Protein AF-A0A0T1Q4A1-F1 (afdb_monomer_lite)

Radius of gyration: 16.58 Å; chains: 1; bounding box: 45×38×40 Å

Structure (mmCIF, N/CA/C/O backbone):
data_AF-A0A0T1Q4A1-F1
#
_entry.id   AF-A0A0T1Q4A1-F1
#
loop_
_atom_site.group_PDB
_atom_site.id
_atom_site.type_symbol
_atom_site.label_atom_id
_atom_site.label_alt_id
_atom_site.label_comp_id
_atom_site.label_asym_id
_atom_site.label_entity_id
_atom_site.label_seq_id
_atom_site.pdbx_PDB_ins_code
_atom_site.Cartn_x
_atom_site.Cartn_y
_atom_site.Cartn_z
_atom_site.occupancy
_atom_site.B_iso_or_equiv
_atom_site.auth_seq_id
_atom_site.auth_comp_id
_atom_site.auth_asym_id
_atom_site.auth_atom_id
_atom_site.pdbx_PDB_model_num
ATOM 1 N N . MET A 1 1 ? -2.906 15.377 -11.198 1.00 81.06 1 MET A N 1
ATOM 2 C CA . MET A 1 1 ? -3.300 13.953 -11.292 1.00 81.06 1 MET A CA 1
ATOM 3 C C . MET A 1 1 ? -4.795 13.877 -11.024 1.00 81.06 1 MET A C 1
ATOM 5 O O . MET A 1 1 ? -5.217 14.383 -9.994 1.00 81.06 1 MET A O 1
ATOM 9 N N . SER A 1 2 ? -5.597 13.373 -11.964 1.00 91.38 2 SER A N 1
ATOM 10 C CA . SER A 1 2 ? -7.063 13.307 -11.828 1.00 91.38 2 SER A CA 1
ATOM 11 C C . SER A 1 2 ? -7.518 11.910 -11.374 1.00 91.38 2 SER A C 1
ATOM 13 O O . SER A 1 2 ? -6.809 10.938 -11.652 1.00 91.38 2 SER A O 1
ATOM 15 N N . PRO A 1 3 ? -8.703 11.766 -10.747 1.00 94.50 3 PRO A N 1
ATOM 16 C CA . PRO A 1 3 ? -9.285 10.455 -10.441 1.00 94.50 3 PRO A CA 1
ATOM 17 C C . PRO A 1 3 ? -9.342 9.511 -11.650 1.00 94.50 3 PRO A C 1
ATOM 19 O O . PRO A 1 3 ? -8.960 8.352 -11.535 1.00 94.50 3 PRO A O 1
ATOM 22 N N . ALA A 1 4 ? -9.719 10.029 -12.825 1.00 95.56 4 ALA A N 1
ATOM 23 C CA . ALA A 1 4 ? -9.757 9.259 -14.067 1.00 95.56 4 ALA A CA 1
ATOM 24 C C . ALA A 1 4 ? -8.370 8.730 -14.473 1.00 95.56 4 ALA A C 1
ATOM 26 O O . ALA A 1 4 ? -8.239 7.552 -14.784 1.00 95.56 4 ALA A O 1
ATOM 27 N N . SER A 1 5 ? -7.319 9.559 -14.387 1.00 94.94 5 SER A N 1
ATOM 28 C CA . SER A 1 5 ? -5.954 9.107 -14.706 1.00 94.94 5 SER A CA 1
ATOM 29 C C . SER A 1 5 ? -5.435 8.036 -13.737 1.00 94.94 5 SER A C 1
ATOM 31 O O . SER A 1 5 ? -4.676 7.155 -14.133 1.00 94.94 5 SER A O 1
ATOM 33 N N . ILE A 1 6 ? -5.855 8.084 -12.466 1.00 96.25 6 ILE A N 1
ATOM 34 C CA . ILE A 1 6 ? -5.512 7.056 -11.472 1.00 96.25 6 ILE A CA 1
ATOM 35 C C . ILE A 1 6 ? -6.246 5.750 -11.796 1.00 96.25 6 ILE A C 1
ATOM 37 O O . ILE A 1 6 ? -5.631 4.688 -11.763 1.00 96.25 6 ILE A O 1
ATOM 41 N N . ALA A 1 7 ? -7.535 5.829 -12.138 1.00 97.94 7 ALA A N 1
ATOM 42 C CA . ALA A 1 7 ? -8.343 4.674 -12.522 1.00 97.94 7 ALA A CA 1
ATOM 43 C C . ALA A 1 7 ? -7.808 3.979 -13.782 1.00 97.94 7 ALA A C 1
ATOM 45 O O . ALA A 1 7 ? -7.688 2.758 -13.804 1.00 97.94 7 ALA A O 1
ATOM 46 N N . GLU A 1 8 ? -7.407 4.749 -14.795 1.00 98.19 8 GLU A N 1
ATOM 47 C CA . GLU A 1 8 ? -6.773 4.222 -16.005 1.00 98.19 8 GLU A CA 1
ATOM 48 C C . GLU A 1 8 ? -5.452 3.506 -15.685 1.00 98.19 8 GLU A C 1
ATOM 50 O O . GLU A 1 8 ? -5.245 2.361 -16.090 1.00 98.19 8 GLU A O 1
ATOM 55 N N . ALA A 1 9 ? -4.578 4.129 -14.887 1.00 97.94 9 ALA A N 1
ATOM 56 C CA . ALA A 1 9 ? -3.324 3.506 -14.472 1.00 97.94 9 ALA A CA 1
ATOM 57 C C . ALA A 1 9 ? -3.547 2.219 -13.654 1.00 97.94 9 ALA A C 1
ATOM 59 O O . ALA A 1 9 ? -2.788 1.261 -13.809 1.00 97.94 9 ALA A O 1
ATOM 60 N N . ALA A 1 10 ? -4.582 2.187 -12.807 1.00 98.44 10 ALA A N 1
ATOM 61 C CA . ALA A 1 10 ? -4.981 1.000 -12.057 1.00 98.44 10 ALA A CA 1
ATOM 62 C C . ALA A 1 10 ? -5.468 -0.118 -12.990 1.00 98.44 10 ALA A C 1
ATOM 64 O O . ALA A 1 10 ? -4.993 -1.246 -12.876 1.00 98.44 10 ALA A O 1
ATOM 65 N N . ALA A 1 11 ? -6.345 0.193 -13.948 1.00 98.69 11 ALA A N 1
ATOM 66 C CA . ALA A 1 11 ? -6.845 -0.771 -14.926 1.00 98.69 11 ALA A CA 1
ATOM 67 C C . ALA A 1 11 ? -5.717 -1.386 -15.758 1.00 98.69 11 ALA A C 1
ATOM 69 O O . ALA A 1 11 ? -5.661 -2.605 -15.914 1.00 98.69 11 ALA A O 1
ATOM 70 N N . LEU A 1 12 ? -4.769 -0.567 -16.223 1.00 98.62 12 LEU A N 1
ATOM 71 C CA . LEU A 1 12 ? -3.601 -1.046 -16.961 1.00 98.62 12 LEU A CA 1
ATOM 72 C C . LEU A 1 12 ? -2.694 -1.932 -16.093 1.00 98.62 12 LEU A C 1
ATOM 74 O O . LEU A 1 12 ? -2.211 -2.959 -16.565 1.00 98.62 12 LEU A O 1
ATOM 78 N N . ALA A 1 13 ? -2.476 -1.575 -14.822 1.00 98.62 13 ALA A N 1
ATOM 79 C CA . ALA A 1 13 ? -1.696 -2.400 -13.899 1.00 98.62 13 ALA A CA 1
ATOM 80 C C . ALA A 1 13 ? -2.374 -3.753 -13.616 1.00 98.62 13 ALA A C 1
ATOM 82 O O . ALA A 1 13 ? -1.701 -4.783 -13.579 1.00 98.62 13 ALA A O 1
ATOM 83 N N . VAL A 1 14 ? -3.702 -3.773 -13.464 1.00 98.69 14 VAL A N 1
ATOM 84 C CA . VAL A 1 14 ? -4.483 -5.006 -13.270 1.00 98.69 14 VAL A CA 1
ATOM 85 C C . VAL A 1 14 ? -4.472 -5.871 -14.526 1.00 98.69 14 VAL A C 1
ATOM 87 O O . VAL A 1 14 ? -4.225 -7.070 -14.428 1.00 98.69 14 VAL A O 1
ATOM 90 N N . ALA A 1 15 ? -4.642 -5.275 -15.709 1.00 98.56 15 ALA A N 1
ATOM 91 C CA . ALA A 1 15 ? -4.518 -5.980 -16.985 1.00 98.56 15 ALA A CA 1
ATOM 92 C C . ALA A 1 15 ? -3.116 -6.588 -17.181 1.00 98.56 15 ALA A C 1
ATOM 94 O O . ALA A 1 15 ? -2.985 -7.659 -17.767 1.00 98.56 15 ALA A O 1
ATOM 95 N N . ALA A 1 16 ? -2.077 -5.940 -16.644 1.00 98.56 16 ALA A N 1
ATOM 96 C CA . ALA A 1 16 ? -0.713 -6.463 -16.619 1.00 98.56 16 ALA A CA 1
ATOM 97 C C . ALA A 1 16 ? -0.486 -7.580 -15.580 1.00 98.56 16 ALA A C 1
ATOM 99 O O . ALA A 1 16 ? 0.555 -8.230 -15.622 1.00 98.56 16 ALA A O 1
ATOM 100 N N . GLY A 1 17 ? -1.431 -7.824 -14.665 1.00 98.31 17 GLY A N 1
ATOM 101 C CA . GLY A 1 17 ? -1.385 -8.920 -13.691 1.00 98.31 17 GLY A CA 1
ATOM 102 C C . GLY A 1 17 ? -1.360 -8.498 -12.219 1.00 98.31 17 GLY A C 1
ATOM 103 O O . GLY A 1 17 ? -1.227 -9.365 -11.350 1.00 98.31 17 GLY A O 1
ATOM 104 N N . ALA A 1 18 ? -1.496 -7.204 -11.902 1.00 98.38 18 ALA A N 1
ATOM 105 C CA . ALA A 1 18 ? -1.641 -6.758 -10.517 1.00 98.38 18 ALA A CA 1
ATOM 106 C C . ALA A 1 18 ? -2.948 -7.288 -9.901 1.00 98.38 18 ALA A C 1
ATOM 108 O O . ALA A 1 18 ? -4.007 -7.260 -10.526 1.00 98.38 18 ALA A O 1
ATOM 109 N N . ARG A 1 19 ? -2.874 -7.759 -8.651 1.00 98.06 19 ARG A N 1
ATOM 110 C CA . ARG A 1 19 ? -4.010 -8.357 -7.919 1.00 98.06 19 ARG A CA 1
ATOM 111 C C . ARG A 1 19 ? -4.514 -7.513 -6.749 1.00 98.06 19 ARG A C 1
ATOM 113 O O . ARG A 1 19 ? -5.417 -7.941 -6.046 1.00 98.06 19 ARG A O 1
ATOM 120 N N . ASP A 1 20 ? -3.904 -6.356 -6.528 1.00 98.38 20 ASP A N 1
ATOM 121 C CA . ASP A 1 20 ? -4.201 -5.383 -5.476 1.00 98.38 20 ASP A CA 1
ATOM 122 C C . ASP A 1 20 ? -3.647 -4.037 -5.963 1.00 98.38 20 ASP A C 1
ATOM 124 O O . ASP A 1 20 ? -2.564 -4.003 -6.559 1.00 98.38 20 ASP A O 1
ATOM 128 N N . VAL A 1 21 ? -4.383 -2.946 -5.762 1.00 98.00 21 VAL A N 1
ATOM 129 C CA . VAL A 1 21 ? -3.957 -1.602 -6.167 1.00 98.00 21 VAL A CA 1
ATOM 130 C C . VAL A 1 21 ? -3.926 -0.689 -4.952 1.00 98.00 21 VAL A C 1
ATOM 132 O O . VAL A 1 21 ? -4.945 -0.473 -4.303 1.00 98.00 21 VAL A O 1
ATOM 135 N N . ARG A 1 22 ? -2.776 -0.057 -4.698 1.00 96.56 22 ARG A N 1
ATOM 136 C CA . ARG A 1 22 ? -2.675 1.076 -3.771 1.00 96.56 22 ARG A CA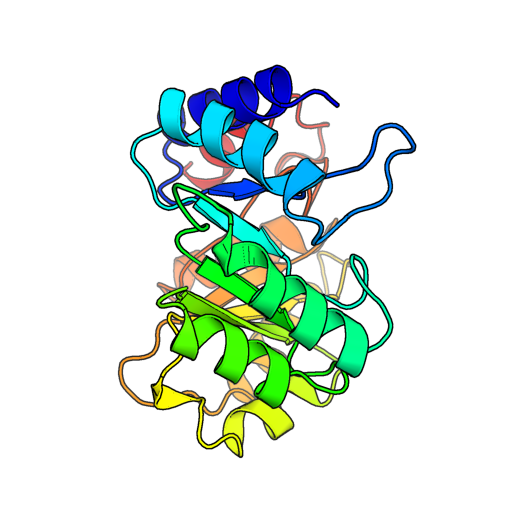 1
ATOM 137 C C . ARG A 1 22 ? -2.734 2.394 -4.520 1.00 96.56 22 ARG A C 1
ATOM 139 O O . ARG A 1 22 ? -1.960 2.620 -5.447 1.00 96.56 22 ARG A O 1
ATOM 146 N N . VAL A 1 23 ? -3.581 3.298 -4.046 1.00 95.50 23 VAL A N 1
ATOM 147 C CA . VAL A 1 23 ? -3.644 4.678 -4.528 1.00 95.50 23 VAL A CA 1
ATOM 148 C C . VAL A 1 23 ? -3.296 5.666 -3.420 1.00 95.50 23 VAL A C 1
ATOM 150 O O . VAL A 1 23 ? -3.482 5.403 -2.235 1.00 95.50 23 VAL A O 1
ATOM 153 N N . HIS A 1 24 ? -2.797 6.829 -3.830 1.00 93.69 24 HIS A N 1
ATOM 154 C CA . HIS A 1 24 ? -2.491 7.956 -2.953 1.00 93.69 24 HIS A CA 1
ATOM 155 C C . HIS A 1 24 ? -3.376 9.135 -3.374 1.00 93.69 24 HIS A C 1
ATOM 157 O O . HIS A 1 24 ? -2.996 9.885 -4.280 1.00 93.69 24 HIS A O 1
ATOM 163 N N . PRO A 1 25 ? -4.587 9.272 -2.801 1.00 93.06 25 PRO A N 1
ATOM 164 C CA . PRO A 1 25 ? -5.476 10.388 -3.095 1.00 93.06 25 PRO A CA 1
ATOM 165 C C . PRO A 1 25 ? -4.801 11.715 -2.748 1.00 93.06 25 PRO A C 1
ATOM 167 O O . PRO A 1 25 ? -4.269 11.886 -1.650 1.00 93.06 25 PRO A O 1
ATOM 170 N N . ARG A 1 26 ? -4.816 12.653 -3.698 1.00 93.38 26 ARG A N 1
ATOM 171 C CA . ARG A 1 26 ? -4.153 13.954 -3.575 1.00 93.38 26 ARG A CA 1
ATOM 172 C C . ARG A 1 26 ? -5.116 15.095 -3.848 1.00 93.38 26 ARG A C 1
ATOM 174 O O . ARG A 1 26 ? -6.001 14.993 -4.696 1.00 93.38 26 ARG A O 1
ATOM 181 N N . THR A 1 27 ? -4.921 16.194 -3.135 1.00 92.00 27 THR A N 1
ATOM 182 C CA . THR A 1 27 ? -5.594 17.467 -3.390 1.00 92.00 27 THR A CA 1
ATOM 183 C C . THR A 1 27 ? -5.130 18.066 -4.728 1.00 92.00 27 THR A C 1
ATOM 185 O O . THR A 1 27 ? -4.110 17.644 -5.283 1.00 92.00 27 THR A O 1
ATOM 188 N N . PRO A 1 28 ? -5.815 19.100 -5.254 1.00 88.38 28 PRO A N 1
ATOM 189 C CA . PRO A 1 28 ? -5.362 19.805 -6.455 1.00 88.38 28 PRO A CA 1
ATOM 190 C C . PRO A 1 28 ? -3.951 20.407 -6.346 1.00 88.38 28 PRO A C 1
ATOM 192 O O . PRO A 1 28 ? -3.271 20.521 -7.361 1.00 88.38 28 PRO A O 1
ATOM 195 N N . CYS A 1 29 ? -3.487 20.747 -5.136 1.00 88.56 29 CYS A N 1
ATOM 196 C CA . CYS A 1 29 ? -2.118 21.219 -4.900 1.00 88.56 29 CYS A CA 1
ATOM 197 C C . CYS A 1 29 ? -1.080 20.087 -4.772 1.00 88.56 29 CYS A C 1
ATOM 199 O O . CYS A 1 29 ? 0.099 20.364 -4.588 1.00 88.56 29 CYS A O 1
ATOM 201 N N . GLY A 1 30 ? -1.494 18.822 -4.896 1.00 88.88 30 GLY A N 1
ATOM 202 C CA . GLY A 1 30 ? -0.604 17.660 -4.917 1.00 88.88 30 GLY A CA 1
ATOM 203 C C . GLY A 1 30 ? -0.313 17.039 -3.550 1.00 88.88 30 GLY A C 1
ATOM 204 O O . GLY A 1 30 ? 0.347 16.004 -3.502 1.00 88.88 30 GLY A O 1
ATOM 205 N N . ALA A 1 31 ? -0.828 17.608 -2.459 1.00 90.81 31 ALA A N 1
ATOM 206 C CA . ALA A 1 31 ? -0.682 17.033 -1.125 1.00 90.81 31 ALA A CA 1
ATOM 207 C C . ALA A 1 31 ? -1.569 15.792 -0.962 1.00 90.81 31 ALA A C 1
ATOM 209 O O . ALA A 1 31 ? -2.721 15.789 -1.402 1.00 90.81 31 ALA A O 1
ATOM 210 N N . GLU A 1 32 ? -1.051 14.746 -0.321 1.00 93.62 32 GLU A N 1
ATOM 211 C CA . GLU A 1 32 ? -1.866 13.590 0.063 1.00 93.62 32 GLU A CA 1
ATOM 212 C C . GLU A 1 32 ? -2.931 14.004 1.080 1.00 93.62 32 GLU A C 1
ATOM 214 O O . GLU A 1 32 ? -2.747 14.953 1.840 1.00 93.62 32 GLU A O 1
ATOM 219 N N . SER A 1 33 ? -4.082 13.334 1.065 1.00 94.31 33 SER A N 1
ATOM 220 C CA . SER A 1 33 ? -5.169 13.675 1.979 1.00 94.31 33 SER A CA 1
ATOM 221 C C . SER A 1 33 ? -5.994 12.464 2.368 1.00 94.31 33 SER A C 1
ATOM 223 O O . SER A 1 33 ? -6.345 11.646 1.522 1.00 94.31 33 SER A O 1
ATOM 225 N N . LEU A 1 34 ? -6.385 12.430 3.642 1.00 96.12 34 LEU A N 1
ATOM 226 C CA . LEU A 1 34 ? -7.358 11.488 4.198 1.00 96.12 34 LEU A CA 1
ATOM 227 C C . LEU A 1 34 ? -8.791 12.043 4.198 1.00 96.12 34 LEU A C 1
ATOM 229 O O . LEU A 1 34 ? -9.687 11.454 4.796 1.00 96.12 34 LEU A O 1
ATOM 233 N N . SER A 1 35 ? -9.040 13.192 3.565 1.00 95.75 35 SER A N 1
ATOM 234 C CA . SER A 1 35 ? -10.379 13.784 3.505 1.00 95.75 35 SER A CA 1
ATOM 235 C C . SER A 1 35 ? -11.328 12.935 2.647 1.00 95.75 35 SER A C 1
ATOM 237 O O . SER A 1 35 ? -11.002 12.676 1.484 1.00 95.75 35 SER A O 1
ATOM 239 N N . PRO A 1 36 ? -12.545 12.598 3.124 1.00 96.12 36 PRO A N 1
ATOM 240 C CA . PRO A 1 36 ? -13.551 11.908 2.314 1.00 96.12 36 PRO A CA 1
ATOM 241 C C . PRO A 1 36 ? -13.823 12.587 0.967 1.00 96.12 36 PRO A C 1
ATOM 243 O O . PRO A 1 36 ? -14.068 11.913 -0.026 1.00 96.12 36 PRO A O 1
ATOM 246 N N . ARG A 1 37 ? -13.719 13.924 0.906 1.00 95.88 37 ARG A N 1
ATOM 247 C CA . ARG A 1 37 ? -13.917 14.703 -0.330 1.00 95.88 37 ARG A CA 1
ATOM 248 C C . ARG A 1 37 ? -12.844 14.438 -1.389 1.00 95.88 37 ARG A C 1
ATOM 250 O O . ARG A 1 37 ? -13.105 14.629 -2.570 1.00 95.88 37 ARG A O 1
ATOM 257 N N . VAL A 1 38 ? -11.648 14.031 -0.967 1.00 95.94 38 VAL A N 1
ATOM 258 C CA . VAL A 1 38 ? -10.529 13.683 -1.853 1.00 95.94 38 VAL A CA 1
ATOM 259 C C . VAL A 1 38 ? -10.542 12.185 -2.159 1.00 95.94 38 VAL A C 1
ATOM 261 O O . VAL A 1 38 ? -10.317 11.794 -3.302 1.00 95.94 38 VAL A O 1
ATOM 264 N N . LEU A 1 39 ? -10.862 11.348 -1.166 1.00 96.56 39 LEU A N 1
ATOM 265 C CA . LEU A 1 39 ? -10.939 9.896 -1.328 1.00 96.56 39 LEU A CA 1
ATOM 266 C C . LEU A 1 39 ? -12.093 9.472 -2.239 1.00 96.56 39 LEU A C 1
ATOM 268 O O . LEU A 1 39 ? -11.868 8.690 -3.159 1.00 96.56 39 LEU A O 1
ATOM 272 N N . ALA A 1 40 ? -13.310 9.972 -2.003 1.00 96.81 40 ALA A N 1
ATOM 273 C CA . ALA A 1 40 ? -14.515 9.452 -2.651 1.00 96.81 40 ALA A CA 1
ATOM 274 C C . ALA A 1 40 ? -14.447 9.488 -4.189 1.00 96.81 40 ALA A C 1
ATOM 276 O O . ALA A 1 40 ? -14.720 8.451 -4.800 1.00 96.81 40 ALA A O 1
ATOM 277 N N . PRO A 1 41 ? -14.028 10.592 -4.847 1.00 96.56 41 PRO A N 1
ATOM 278 C CA . PRO A 1 41 ? -13.924 10.613 -6.305 1.00 96.56 41 PRO A CA 1
ATOM 279 C C . PRO A 1 41 ? -12.878 9.631 -6.843 1.00 96.56 41 PRO A C 1
ATOM 281 O O . PRO A 1 41 ? -13.095 9.020 -7.887 1.00 96.56 41 PRO A O 1
ATOM 284 N N . VAL A 1 42 ? -11.753 9.460 -6.136 1.00 97.06 42 VAL A N 1
ATOM 285 C CA . VAL A 1 42 ? -10.683 8.527 -6.528 1.00 97.06 42 VAL A CA 1
ATOM 286 C C . VAL A 1 42 ? -11.148 7.082 -6.379 1.00 97.06 42 VAL A C 1
ATOM 288 O O . VAL A 1 42 ? -11.033 6.316 -7.329 1.00 97.06 42 VAL A O 1
ATOM 291 N N . LEU A 1 43 ? -11.716 6.720 -5.225 1.00 97.75 43 LEU A N 1
ATOM 292 C CA . LEU A 1 43 ? -12.223 5.370 -4.973 1.00 97.75 43 LEU A CA 1
ATOM 293 C C . LEU A 1 43 ? -13.341 5.002 -5.952 1.00 97.75 43 LEU A C 1
ATOM 295 O O . LEU A 1 43 ? -13.286 3.931 -6.544 1.00 97.75 43 LEU A O 1
ATOM 299 N N . THR A 1 44 ? -14.288 5.914 -6.197 1.00 97.62 44 THR A N 1
ATOM 300 C CA . THR A 1 44 ? -15.378 5.701 -7.166 1.00 97.62 44 THR A CA 1
ATOM 301 C C . THR A 1 44 ? -14.828 5.425 -8.565 1.00 97.62 44 THR A C 1
ATOM 303 O O . THR A 1 44 ? -15.220 4.452 -9.205 1.00 97.62 44 THR A O 1
ATOM 306 N N . ALA A 1 45 ? -13.889 6.251 -9.039 1.00 97.88 45 ALA A N 1
ATOM 307 C CA . ALA A 1 45 ? -13.309 6.084 -10.369 1.00 97.88 45 ALA A CA 1
ATOM 308 C C . ALA A 1 45 ? -12.515 4.774 -10.496 1.00 97.88 45 ALA A C 1
ATOM 310 O O . ALA A 1 45 ? -12.647 4.073 -11.495 1.00 97.88 45 ALA A O 1
ATOM 311 N N . VAL A 1 46 ? -11.707 4.427 -9.489 1.00 98.12 46 VAL A N 1
ATOM 312 C CA . VAL A 1 46 ? -10.884 3.209 -9.510 1.00 98.12 46 VAL A CA 1
ATOM 313 C C . VAL A 1 46 ? -11.757 1.958 -9.43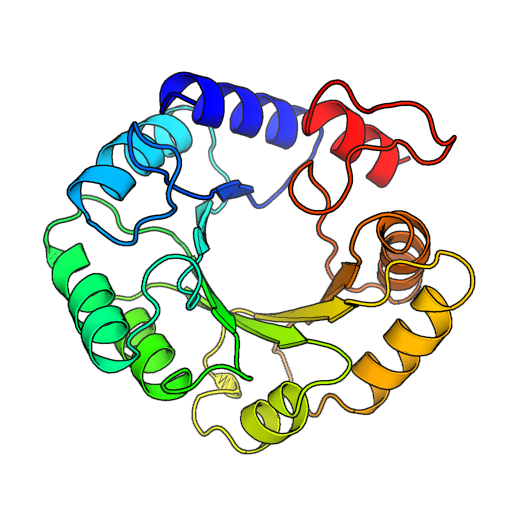5 1.00 98.12 46 VAL A C 1
ATOM 315 O O . VAL A 1 46 ? -11.567 1.055 -10.243 1.00 98.12 46 VAL A O 1
ATOM 318 N N . ARG A 1 47 ? -12.752 1.913 -8.540 1.00 97.25 47 ARG A N 1
ATOM 319 C CA . ARG A 1 47 ? -13.671 0.766 -8.420 1.00 97.25 47 ARG A CA 1
ATOM 320 C C . ARG A 1 47 ? -14.513 0.545 -9.676 1.00 97.25 47 ARG A C 1
ATOM 322 O O . ARG A 1 47 ? -14.821 -0.593 -10.004 1.00 97.25 47 ARG A O 1
ATOM 329 N N . ALA A 1 48 ? -14.831 1.604 -10.420 1.00 97.69 48 ALA A N 1
ATOM 330 C CA . ALA A 1 48 ? -15.486 1.466 -11.720 1.00 97.69 48 ALA A CA 1
ATOM 331 C C . ALA A 1 48 ? -14.576 0.831 -12.793 1.00 97.69 48 ALA A C 1
ATOM 333 O O . ALA A 1 48 ? -15.077 0.318 -13.790 1.00 97.69 48 ALA A O 1
ATOM 334 N N . ALA A 1 49 ? -13.253 0.875 -12.608 1.00 98.06 49 ALA A N 1
ATOM 335 C CA . ALA A 1 49 ? -12.271 0.424 -13.589 1.00 98.06 49 ALA A CA 1
ATOM 336 C C . ALA A 1 49 ? -11.648 -0.947 -13.267 1.00 98.06 49 ALA A C 1
ATOM 338 O O . ALA A 1 49 ? -11.141 -1.604 -14.177 1.00 98.06 49 ALA A O 1
ATOM 339 N N . VAL A 1 50 ? -11.654 -1.386 -12.001 1.00 98.06 50 VAL A N 1
ATOM 340 C CA . VAL A 1 50 ? -11.016 -2.643 -11.570 1.00 98.06 50 VAL A CA 1
ATOM 341 C C . VAL A 1 50 ? -11.858 -3.429 -10.566 1.00 98.06 50 VAL A C 1
ATOM 343 O O . VAL A 1 50 ? -12.563 -2.853 -9.747 1.00 98.06 50 VAL A O 1
ATOM 346 N N . ALA A 1 51 ? -11.715 -4.758 -10.586 1.00 96.88 51 ALA A N 1
ATOM 347 C CA . ALA A 1 51 ? -12.386 -5.690 -9.669 1.00 96.88 51 ALA A CA 1
ATOM 348 C C . ALA A 1 51 ? -11.438 -6.316 -8.620 1.00 96.88 51 ALA A C 1
ATOM 350 O O . ALA A 1 51 ? -11.724 -7.377 -8.069 1.00 96.88 51 ALA A O 1
ATOM 351 N N . VAL A 1 52 ? -10.279 -5.695 -8.378 1.00 98.50 52 VAL A N 1
ATOM 352 C CA . VAL A 1 52 ? -9.299 -6.125 -7.362 1.00 98.50 52 VAL A CA 1
ATOM 353 C C . VAL A 1 52 ? -9.396 -5.241 -6.112 1.00 98.50 52 VAL A C 1
ATOM 355 O O . VAL A 1 52 ? -9.908 -4.125 -6.222 1.00 98.50 52 VAL A O 1
ATOM 358 N N . PRO A 1 53 ? -8.876 -5.678 -4.947 1.00 98.44 53 PRO A N 1
ATOM 359 C CA . PRO A 1 53 ? -8.824 -4.841 -3.753 1.00 98.44 53 PRO A CA 1
ATOM 360 C C . PRO A 1 53 ? -8.118 -3.501 -3.993 1.00 98.44 53 PRO A C 1
ATOM 362 O O . PRO A 1 53 ? -7.055 -3.447 -4.621 1.00 98.44 53 PRO A O 1
ATOM 365 N N . VAL A 1 54 ? -8.700 -2.432 -3.451 1.00 98.44 54 VAL A N 1
ATOM 366 C CA . VAL A 1 54 ? -8.208 -1.056 -3.530 1.00 98.44 54 VAL A CA 1
ATOM 367 C C . VAL A 1 54 ? -7.800 -0.571 -2.144 1.00 98.44 54 VAL A C 1
ATOM 369 O O . VAL A 1 54 ? -8.628 -0.397 -1.247 1.00 98.44 54 VAL A O 1
ATOM 372 N N . GLY A 1 55 ? -6.505 -0.318 -1.993 1.00 97.94 55 GLY A N 1
ATOM 373 C CA . GLY A 1 55 ? -5.897 0.219 -0.788 1.00 97.94 55 GLY A CA 1
ATOM 374 C C . GLY A 1 55 ? -5.589 1.709 -0.864 1.00 97.94 55 GLY A C 1
ATOM 375 O O . GLY A 1 55 ? -5.259 2.239 -1.927 1.00 97.94 55 GLY A O 1
ATOM 376 N N . VAL A 1 56 ? -5.590 2.374 0.288 1.00 97.50 56 VAL A N 1
ATOM 377 C CA . VAL A 1 56 ? -5.078 3.748 0.448 1.00 97.50 56 VAL A CA 1
ATOM 378 C C . VAL A 1 56 ? -3.975 3.808 1.503 1.00 97.50 56 VAL A C 1
ATOM 380 O O . VAL A 1 56 ? -3.716 2.829 2.201 1.00 97.50 56 VAL A O 1
ATOM 383 N N . THR A 1 57 ? -3.307 4.954 1.633 1.00 93.44 57 THR A N 1
ATOM 384 C CA . THR A 1 57 ? -2.437 5.212 2.787 1.00 93.44 57 THR A CA 1
ATOM 385 C C . THR A 1 57 ? -3.207 5.891 3.920 1.00 93.44 57 THR A C 1
ATOM 387 O O . THR A 1 57 ? -4.088 6.709 3.660 1.00 93.44 57 THR A O 1
ATOM 390 N N . ALA A 1 58 ? -2.863 5.564 5.164 1.00 94.12 58 ALA A N 1
ATOM 391 C CA . ALA A 1 58 ? -3.249 6.268 6.384 1.00 94.12 58 ALA A CA 1
ATOM 392 C C . ALA A 1 58 ? -1.985 6.625 7.196 1.00 94.12 58 ALA A C 1
ATOM 394 O O . ALA A 1 58 ? -1.923 6.400 8.402 1.00 94.12 58 ALA A O 1
ATOM 395 N N . SER A 1 59 ? -0.965 7.141 6.503 1.00 90.06 59 SER A N 1
ATOM 396 C CA . SER A 1 59 ? 0.332 7.565 7.051 1.00 90.06 59 SER A CA 1
ATOM 397 C C . SER A 1 59 ? 0.360 9.046 7.443 1.00 90.06 59 SER A C 1
ATOM 399 O O . SER A 1 59 ? -0.488 9.847 7.028 1.00 90.06 59 SER A O 1
ATOM 401 N N . ALA A 1 60 ? 1.398 9.440 8.180 1.00 91.06 60 ALA A N 1
ATOM 402 C CA . ALA A 1 60 ? 1.653 10.816 8.594 1.00 91.06 60 ALA A CA 1
ATOM 403 C C . ALA A 1 60 ? 1.876 11.785 7.423 1.00 91.06 60 ALA A C 1
ATOM 405 O O . ALA A 1 60 ? 1.644 12.981 7.572 1.00 91.06 60 ALA A O 1
ATOM 406 N N . SER A 1 61 ? 2.264 11.289 6.243 1.00 89.00 61 SER A N 1
ATOM 407 C CA . SER A 1 61 ? 2.365 12.111 5.026 1.00 89.00 61 SER A CA 1
ATOM 408 C C . SER A 1 61 ? 1.030 12.738 4.608 1.00 89.00 61 SER A C 1
ATOM 410 O O . SER A 1 61 ? 1.028 13.813 4.010 1.00 89.00 61 SER A O 1
ATOM 412 N N . ALA A 1 62 ? -0.093 12.079 4.907 1.00 91.81 62 ALA A N 1
ATOM 413 C CA . ALA A 1 62 ? -1.432 12.539 4.544 1.00 91.81 62 ALA A CA 1
ATOM 414 C C . ALA A 1 62 ? -2.133 13.319 5.673 1.00 91.81 62 ALA A C 1
ATOM 416 O O . ALA A 1 62 ? -3.011 14.135 5.395 1.00 91.81 62 ALA A O 1
ATOM 417 N N . GLU A 1 63 ? -1.770 13.056 6.932 1.00 95.50 63 GLU A N 1
ATOM 418 C CA . GLU A 1 63 ? -2.205 13.798 8.125 1.00 95.50 63 GLU A CA 1
ATOM 419 C C . GLU A 1 63 ? -1.159 13.602 9.245 1.00 95.50 63 GLU A C 1
ATOM 421 O O . GLU A 1 63 ? -1.121 12.525 9.854 1.00 95.50 63 GLU A O 1
ATOM 426 N N . PRO A 1 64 ? -0.268 14.580 9.501 1.00 94.38 64 PRO A N 1
ATOM 427 C CA . PRO A 1 64 ? 0.855 14.408 10.427 1.00 94.38 64 PRO A CA 1
ATOM 428 C C . PRO A 1 64 ? 0.440 14.222 11.886 1.00 94.38 64 PRO A C 1
ATOM 430 O O . PRO A 1 64 ? 1.101 13.483 12.616 1.00 94.38 64 PRO A O 1
ATOM 433 N N . ASP A 1 65 ? -0.653 14.861 12.305 1.00 96.94 65 ASP A N 1
ATOM 434 C CA . ASP A 1 65 ? -1.140 14.762 13.678 1.00 96.94 65 ASP A CA 1
ATOM 435 C C . ASP A 1 65 ? -1.860 13.416 13.902 1.00 96.94 65 ASP A C 1
ATOM 437 O O . ASP A 1 65 ? -2.791 13.086 13.161 1.00 96.94 65 ASP A O 1
ATOM 441 N N . PRO A 1 66 ? -1.455 12.612 14.902 1.00 94.94 66 PRO A N 1
ATOM 442 C CA . PRO A 1 66 ? -2.031 11.287 15.124 1.00 94.94 66 PRO A CA 1
ATOM 443 C C . PRO A 1 66 ? -3.506 11.336 15.545 1.00 94.94 66 PRO A C 1
ATOM 445 O O . PRO A 1 66 ? -4.288 10.483 15.123 1.00 94.94 66 PRO A O 1
ATOM 448 N N . GLY A 1 67 ? -3.908 12.337 16.334 1.00 96.69 67 GLY A N 1
ATOM 449 C CA . GLY A 1 67 ? -5.296 12.514 16.758 1.00 96.69 67 GLY A CA 1
ATOM 450 C C . GLY A 1 67 ? -6.186 12.889 15.577 1.00 96.69 67 GLY A C 1
ATOM 451 O O . GLY A 1 67 ? -7.197 12.229 15.323 1.00 96.69 67 GLY A O 1
ATOM 452 N N . LEU A 1 68 ? -5.756 13.871 14.779 1.00 97.25 68 LEU A N 1
ATOM 453 C CA . LEU A 1 68 ? -6.456 14.247 13.552 1.00 97.25 68 LEU A CA 1
ATOM 454 C C . LEU A 1 68 ? -6.502 13.084 12.560 1.00 97.25 68 LEU A C 1
ATOM 456 O O . LEU A 1 68 ? -7.517 12.905 11.893 1.00 97.25 68 LEU A O 1
ATOM 460 N N . ARG A 1 69 ? -5.467 12.238 12.478 1.00 97.19 69 ARG A N 1
ATOM 461 C CA . ARG A 1 69 ? -5.476 11.059 11.597 1.00 97.19 69 ARG A CA 1
ATOM 462 C C . ARG A 1 69 ? -6.614 10.100 11.941 1.00 97.19 69 ARG A C 1
ATOM 464 O O . ARG A 1 69 ? -7.332 9.657 11.042 1.00 97.19 69 ARG A O 1
ATOM 471 N N . VAL A 1 70 ? -6.833 9.839 13.230 1.00 98.06 70 VAL A N 1
ATOM 472 C CA . VAL A 1 70 ? -7.974 9.046 13.713 1.00 98.06 70 VAL A CA 1
ATOM 473 C C . VAL A 1 70 ? -9.300 9.723 13.362 1.00 98.06 70 VAL A C 1
ATOM 475 O O . VAL A 1 70 ? -10.209 9.066 12.850 1.00 98.06 70 VAL A O 1
ATOM 478 N N . GLU A 1 71 ? -9.423 11.035 13.573 1.00 97.88 71 GLU A N 1
ATOM 479 C CA . GLU A 1 71 ? -10.628 11.792 13.206 1.00 97.88 71 GLU A CA 1
ATOM 480 C C . GLU A 1 71 ? -10.915 11.734 11.700 1.00 97.88 71 GLU A C 1
ATOM 482 O O . GLU A 1 71 ? -12.063 11.536 11.289 1.00 97.88 71 GLU A O 1
ATOM 487 N N . ARG A 1 72 ? -9.879 11.834 10.856 1.00 97.12 72 ARG A N 1
ATOM 488 C CA . ARG A 1 72 ? -9.998 11.689 9.401 1.00 97.12 72 ARG A CA 1
ATOM 489 C C . ARG A 1 72 ? -10.515 10.310 9.029 1.00 97.12 72 ARG A C 1
ATOM 491 O O . ARG A 1 72 ? -11.489 10.237 8.282 1.00 97.12 72 ARG A O 1
ATOM 498 N N . VAL A 1 73 ? -9.940 9.245 9.583 1.00 97.75 73 VAL A N 1
ATOM 499 C CA . VAL A 1 73 ? -10.417 7.874 9.350 1.00 97.75 73 VAL A CA 1
ATOM 500 C C . VAL A 1 73 ? -11.868 7.714 9.807 1.00 97.75 73 VAL A C 1
ATOM 502 O O . VAL A 1 73 ? -12.698 7.209 9.055 1.00 97.75 73 VAL A O 1
ATOM 505 N N . ARG A 1 74 ? -12.231 8.206 10.997 1.00 97.38 74 ARG A N 1
ATOM 506 C CA . ARG A 1 74 ? -13.621 8.166 11.486 1.00 97.38 74 ARG A CA 1
ATOM 507 C C . ARG A 1 74 ? -14.581 8.904 10.554 1.00 97.38 74 ARG A C 1
ATOM 509 O O . ARG A 1 74 ? -15.674 8.403 10.282 1.00 97.38 74 ARG A O 1
ATOM 516 N N . SER A 1 75 ? -14.154 10.034 9.988 1.00 97.12 75 SER A N 1
ATOM 517 C CA . SER A 1 75 ? -14.955 10.824 9.045 1.00 97.12 75 SER A CA 1
ATOM 518 C C . SER A 1 75 ? -15.289 10.090 7.745 1.00 97.12 75 SER A C 1
ATOM 520 O O . SER A 1 75 ? -16.226 10.481 7.053 1.00 97.12 75 SER A O 1
ATOM 522 N N . TRP A 1 76 ? -14.604 8.989 7.418 1.00 97.62 76 TRP A N 1
ATOM 523 C CA . TRP A 1 76 ? -14.925 8.168 6.249 1.00 97.62 76 TRP A CA 1
ATOM 524 C C . TRP A 1 76 ? -16.301 7.483 6.360 1.00 97.62 76 TRP A C 1
ATOM 526 O O . TRP A 1 76 ? -16.699 6.768 5.448 1.00 97.62 76 TRP A O 1
ATOM 536 N N . ALA A 1 77 ? -17.050 7.649 7.459 1.00 94.69 77 ALA A N 1
ATOM 537 C CA . ALA A 1 77 ? -18.395 7.080 7.629 1.00 94.69 77 ALA A CA 1
ATOM 538 C C . ALA A 1 77 ? -19.386 7.606 6.581 1.00 94.69 77 ALA A C 1
ATOM 540 O O . ALA A 1 77 ? -20.412 6.988 6.335 1.00 94.69 77 ALA A O 1
ATOM 541 N N . VAL A 1 78 ? -19.047 8.729 5.945 1.00 95.62 78 VAL A N 1
ATOM 542 C CA . VAL A 1 78 ? -19.807 9.327 4.844 1.00 95.62 78 VAL A CA 1
ATOM 543 C C . VAL A 1 78 ? -19.459 8.743 3.470 1.00 95.62 78 VAL A C 1
ATOM 545 O O . VAL A 1 78 ? -20.086 9.119 2.483 1.00 95.62 78 VAL A O 1
ATOM 548 N N . LEU A 1 79 ? -18.434 7.886 3.365 1.00 95.56 79 LEU A N 1
ATOM 549 C CA . LEU A 1 79 ? -18.108 7.214 2.108 1.00 95.56 79 LEU A CA 1
ATOM 550 C C . LEU A 1 79 ? -19.171 6.154 1.823 1.00 95.56 79 LEU A C 1
ATOM 552 O O . LEU A 1 79 ? -19.429 5.309 2.675 1.00 95.56 79 LEU A O 1
ATOM 556 N N . ALA A 1 80 ? -19.738 6.181 0.615 1.00 92.56 80 ALA A N 1
ATOM 557 C CA . ALA A 1 80 ? -20.652 5.135 0.159 1.00 92.56 80 ALA A CA 1
ATOM 558 C C . ALA A 1 80 ? -19.962 3.762 0.162 1.00 92.56 80 ALA A C 1
ATOM 560 O O . ALA A 1 80 ? -20.525 2.785 0.644 1.00 92.56 80 ALA A O 1
ATOM 561 N N . GLU A 1 81 ? -18.713 3.723 -0.309 1.00 92.69 81 GLU A N 1
ATOM 562 C CA . GLU A 1 81 ? -17.850 2.547 -0.265 1.00 92.69 81 GLU A CA 1
ATOM 563 C C . GLU A 1 81 ? -16.469 2.947 0.284 1.00 92.69 81 GLU A C 1
ATOM 565 O O . GLU A 1 81 ? -15.768 3.752 -0.345 1.00 92.69 81 GLU A O 1
ATOM 570 N N . PRO A 1 82 ? -16.059 2.443 1.463 1.00 95.12 82 PRO A N 1
ATOM 571 C CA . PRO A 1 82 ? -14.715 2.675 1.988 1.00 95.12 82 PRO A CA 1
ATOM 572 C C . PRO A 1 82 ? -13.659 1.918 1.158 1.00 95.12 82 PRO A C 1
ATOM 574 O O . PRO A 1 82 ? -14.018 1.042 0.370 1.00 95.12 82 PRO A O 1
ATOM 577 N N . PRO A 1 83 ? -12.355 2.230 1.293 1.00 97.69 83 PRO A N 1
ATOM 578 C CA . PRO A 1 83 ? -11.301 1.398 0.707 1.00 97.69 83 PRO A CA 1
ATOM 579 C C . PRO A 1 83 ? -11.304 -0.007 1.331 1.00 97.69 83 PRO A C 1
ATOM 581 O O . PRO A 1 83 ? -11.707 -0.171 2.481 1.00 97.69 83 PRO A O 1
ATOM 584 N N . ASP A 1 84 ? -10.820 -1.007 0.594 1.00 98.50 84 ASP A N 1
ATOM 585 C CA . ASP A 1 84 ? -10.768 -2.395 1.080 1.00 98.50 84 ASP A CA 1
ATOM 586 C C . ASP A 1 84 ? -9.707 -2.557 2.177 1.00 98.50 84 ASP A C 1
ATOM 588 O O . ASP A 1 84 ? -9.877 -3.315 3.134 1.00 98.50 84 ASP A O 1
ATOM 592 N N . HIS A 1 85 ? -8.612 -1.803 2.061 1.00 98.62 85 HIS A N 1
ATOM 593 C CA . HIS A 1 85 ? -7.589 -1.707 3.095 1.00 98.62 85 HIS A CA 1
ATOM 594 C C . HIS A 1 85 ? -6.936 -0.326 3.158 1.00 98.62 85 HIS A C 1
ATOM 596 O O . HIS A 1 85 ? -7.022 0.481 2.230 1.00 98.62 85 HIS A O 1
ATOM 602 N N . ALA A 1 86 ? -6.259 -0.044 4.267 1.00 98.38 86 ALA A N 1
ATOM 603 C CA . ALA A 1 86 ? -5.378 1.106 4.390 1.00 98.38 86 ALA A CA 1
ATOM 604 C C . ALA A 1 86 ? -4.057 0.712 5.056 1.00 98.38 86 ALA A C 1
ATOM 606 O O . ALA A 1 86 ? -4.037 -0.094 5.990 1.00 98.38 86 ALA A O 1
ATOM 607 N N . SER A 1 87 ? -2.948 1.283 4.578 1.00 97.62 87 SER A N 1
ATOM 608 C CA . SER A 1 87 ? -1.643 1.074 5.203 1.00 97.62 87 SER A CA 1
ATOM 609 C C . SER A 1 87 ? -1.419 2.019 6.376 1.00 97.62 87 SER A C 1
ATOM 611 O O . SER A 1 87 ? -1.578 3.230 6.218 1.00 97.62 87 SER A O 1
ATOM 613 N N . VAL A 1 88 ? -0.996 1.466 7.512 1.00 98.19 88 VAL A N 1
ATOM 614 C CA . VAL A 1 88 ? -0.626 2.207 8.726 1.00 98.19 88 VAL A CA 1
ATOM 615 C C . VAL A 1 88 ? 0.818 1.883 9.067 1.00 98.19 88 VAL A C 1
ATOM 617 O O . VAL A 1 88 ? 1.162 0.714 9.231 1.00 98.19 88 VAL A O 1
ATOM 620 N N . ASP A 1 89 ? 1.666 2.897 9.177 1.00 97.88 89 ASP A N 1
ATOM 621 C CA . ASP A 1 89 ? 3.079 2.704 9.476 1.00 97.88 89 ASP A CA 1
ATOM 622 C C . ASP A 1 89 ? 3.308 2.607 10.989 1.00 97.88 89 ASP A C 1
ATOM 624 O O . ASP A 1 89 ? 3.143 3.569 11.730 1.00 97.88 89 ASP A O 1
ATOM 628 N N . TRP A 1 90 ? 3.726 1.434 11.467 1.00 97.88 90 TRP A N 1
ATOM 629 C CA . TRP A 1 90 ? 3.781 1.110 12.899 1.00 97.88 90 TRP A CA 1
ATOM 630 C C . TRP A 1 90 ? 4.855 1.866 13.690 1.00 97.88 90 TRP A C 1
ATOM 632 O O . TRP A 1 90 ? 4.834 1.890 14.920 1.00 97.88 90 TRP A O 1
ATOM 642 N N . HIS A 1 91 ? 5.813 2.474 12.989 1.00 97.19 91 HIS A N 1
ATOM 643 C CA . HIS A 1 91 ? 6.811 3.358 13.590 1.00 97.19 91 HIS A CA 1
ATOM 644 C C . HIS A 1 91 ? 6.256 4.768 13.859 1.00 97.19 91 HIS A C 1
ATOM 646 O O . HIS A 1 91 ? 6.840 5.523 14.641 1.00 97.19 91 HIS A O 1
ATOM 652 N N . GLU A 1 92 ? 5.125 5.135 13.251 1.00 97.31 92 GLU A N 1
ATOM 653 C CA . GLU A 1 92 ? 4.498 6.435 13.459 1.00 97.31 92 GLU A CA 1
ATOM 654 C C . GLU A 1 92 ? 3.758 6.490 14.809 1.00 97.31 92 GLU A C 1
ATOM 656 O O . GLU A 1 92 ? 3.202 5.486 15.267 1.00 97.31 92 GLU A O 1
ATOM 661 N N . PRO A 1 93 ? 3.720 7.659 15.472 1.00 96.81 93 PRO A N 1
ATOM 662 C CA . PRO A 1 93 ? 2.845 7.872 16.620 1.00 96.81 93 PRO A CA 1
ATOM 663 C C . PRO A 1 93 ? 1.374 7.637 16.250 1.00 96.81 93 PRO A C 1
ATOM 665 O O . PRO A 1 93 ? 0.940 8.025 15.163 1.00 96.81 93 PRO A O 1
ATOM 668 N N . GLY A 1 94 ? 0.605 7.039 17.162 1.00 96.56 94 GLY A N 1
ATOM 669 C CA . GLY A 1 94 ? -0.833 6.811 16.980 1.00 96.56 94 GLY A CA 1
ATOM 670 C C . GLY A 1 94 ? -1.204 5.631 16.070 1.00 96.56 94 GLY A C 1
ATOM 671 O O . GLY A 1 94 ? -2.359 5.518 15.661 1.00 96.56 94 GLY A O 1
ATOM 672 N N . ALA A 1 95 ? -0.241 4.784 15.683 1.00 97.88 95 ALA A N 1
ATOM 673 C CA . ALA A 1 95 ? -0.480 3.699 14.730 1.00 97.88 95 ALA A CA 1
ATOM 674 C C . ALA A 1 95 ? -1.581 2.724 15.188 1.00 97.88 95 ALA A C 1
ATOM 676 O O . ALA A 1 95 ? -2.420 2.325 14.381 1.00 97.88 95 ALA A O 1
ATOM 677 N N . GLU A 1 96 ? -1.621 2.364 16.474 1.00 98.19 96 GLU A N 1
ATOM 678 C CA . GLU A 1 96 ? -2.627 1.431 16.994 1.00 98.19 96 GLU A CA 1
ATOM 679 C C . GLU A 1 96 ? -4.024 2.050 17.017 1.00 98.19 96 GLU A C 1
ATOM 681 O O . GLU A 1 96 ? -4.995 1.390 16.657 1.00 98.19 96 GLU A O 1
ATOM 686 N N . GLU A 1 97 ? -4.136 3.327 17.371 1.00 98.44 97 GLU A N 1
ATOM 687 C CA . GLU A 1 97 ? -5.393 4.067 17.400 1.00 98.44 97 GLU A CA 1
ATOM 688 C C . GLU A 1 97 ? -5.965 4.246 15.990 1.00 98.44 97 GLU A C 1
ATOM 690 O O . GLU A 1 97 ? -7.168 4.077 15.771 1.00 98.44 97 GLU A O 1
ATOM 695 N N . VAL A 1 98 ? -5.104 4.528 15.008 1.00 98.38 98 VAL A N 1
ATOM 696 C CA . VAL A 1 98 ? -5.491 4.604 13.592 1.00 98.38 98 VAL A CA 1
ATOM 697 C C . VAL A 1 98 ? -5.915 3.227 13.079 1.00 98.38 98 VAL A C 1
ATOM 699 O O . VAL A 1 98 ? -6.959 3.111 12.435 1.00 98.38 98 VAL A O 1
ATOM 702 N N . ALA A 1 99 ? -5.157 2.173 13.394 1.00 98.56 99 ALA A N 1
ATOM 703 C CA . ALA A 1 99 ? -5.504 0.803 13.024 1.00 98.56 99 ALA A CA 1
ATOM 704 C C . ALA A 1 99 ? -6.836 0.359 13.652 1.00 98.56 99 ALA A C 1
ATOM 706 O O . ALA A 1 99 ? -7.678 -0.211 12.960 1.00 98.56 99 ALA A O 1
ATOM 707 N N . ALA A 1 100 ? -7.071 0.665 14.929 1.00 98.56 100 ALA A N 1
ATOM 708 C CA . ALA A 1 100 ? -8.334 0.384 15.605 1.00 98.56 100 ALA A CA 1
ATOM 709 C C . ALA A 1 100 ? -9.507 1.097 14.916 1.00 98.56 100 ALA A C 1
ATOM 711 O O . ALA A 1 100 ? -10.502 0.450 14.589 1.00 98.56 100 ALA A O 1
ATOM 712 N N . ALA A 1 101 ? -9.358 2.387 14.598 1.00 98.31 101 ALA A N 1
ATOM 713 C CA . ALA A 1 101 ? -10.385 3.154 13.897 1.00 98.31 101 ALA A CA 1
ATOM 714 C C . ALA A 1 101 ? -10.687 2.606 12.490 1.00 98.31 101 ALA A C 1
ATOM 716 O O . ALA A 1 101 ? -11.833 2.655 12.048 1.00 98.31 101 ALA A O 1
ATOM 717 N N . LEU A 1 102 ? -9.691 2.069 11.776 1.00 98.44 102 LEU A N 1
ATOM 718 C CA . LEU A 1 102 ? -9.901 1.392 10.490 1.00 98.44 102 LEU A CA 1
ATOM 719 C C . LEU A 1 102 ? -10.682 0.082 10.663 1.00 98.44 102 LEU A C 1
ATOM 721 O O . LEU A 1 102 ? -11.665 -0.146 9.955 1.00 98.44 102 LEU A O 1
ATOM 725 N N . LEU A 1 103 ? -10.293 -0.745 11.637 1.00 98.38 103 LEU A N 1
ATOM 726 C CA . LEU A 1 103 ? -10.938 -2.031 11.916 1.00 98.38 103 LEU A CA 1
ATOM 727 C C . LEU A 1 103 ? -12.394 -1.868 12.374 1.00 98.38 103 LEU A C 1
ATOM 729 O O . LEU A 1 103 ? -13.253 -2.629 11.935 1.00 98.38 103 LEU A O 1
ATOM 733 N N . GLU A 1 104 ? -12.696 -0.864 13.203 1.00 97.56 104 GLU A N 1
ATOM 734 C CA . GLU A 1 104 ? -14.068 -0.508 13.615 1.00 97.56 104 GLU A CA 1
ATOM 735 C C . GLU A 1 104 ? -14.981 -0.195 12.421 1.00 97.56 104 GLU A C 1
ATOM 737 O O . GLU A 1 104 ? -16.198 -0.352 12.496 1.00 97.56 104 GLU A O 1
ATOM 742 N N . ARG A 1 105 ? -14.391 0.223 11.300 1.00 95.88 105 ARG A N 1
ATOM 743 C CA . ARG A 1 105 ? -15.092 0.570 10.062 1.00 95.88 105 ARG A CA 1
ATOM 744 C C . ARG A 1 105 ? -15.107 -0.562 9.036 1.00 95.88 105 ARG A C 1
ATOM 746 O O . ARG A 1 105 ? -15.563 -0.346 7.916 1.00 95.88 105 ARG A O 1
ATOM 753 N N . GLY A 1 106 ? -14.571 -1.730 9.386 1.00 96.88 106 GLY A N 1
ATOM 754 C CA . GLY A 1 106 ? -14.437 -2.861 8.470 1.00 96.88 106 GLY A CA 1
ATOM 755 C C . GLY A 1 106 ? -13.389 -2.662 7.371 1.00 96.88 106 GLY A C 1
ATOM 756 O O . GLY A 1 106 ? -13.421 -3.388 6.383 1.00 96.88 106 GLY A O 1
ATOM 757 N N . VAL A 1 107 ? -12.469 -1.701 7.517 1.00 98.50 107 VAL A N 1
ATOM 758 C CA . VAL A 1 107 ? -11.356 -1.504 6.577 1.00 98.50 107 VAL A CA 1
ATOM 759 C C . VAL A 1 107 ? -10.176 -2.368 7.017 1.00 98.50 107 VAL A C 1
ATOM 761 O O . VAL A 1 107 ? -9.732 -2.280 8.163 1.00 98.50 107 VAL A O 1
ATOM 764 N N . GLY A 1 108 ? -9.645 -3.193 6.110 1.00 98.56 108 GLY A N 1
ATOM 765 C CA . GLY A 1 108 ? -8.467 -4.012 6.393 1.00 98.56 108 GLY A CA 1
ATOM 766 C C . GLY A 1 108 ? -7.241 -3.155 6.718 1.00 98.56 108 GLY A C 1
ATOM 767 O O . GLY A 1 108 ? -7.014 -2.115 6.102 1.00 98.56 108 GLY A O 1
ATOM 768 N N . VAL A 1 109 ? -6.416 -3.590 7.669 1.00 98.69 109 VAL A N 1
ATOM 769 C CA . VAL A 1 109 ? -5.179 -2.878 8.025 1.00 98.69 109 VAL A CA 1
ATOM 770 C C . VAL A 1 109 ? -3.990 -3.572 7.389 1.00 98.69 109 VAL A C 1
ATOM 772 O O . VAL A 1 109 ? -3.725 -4.736 7.676 1.00 98.69 109 VAL A O 1
ATOM 775 N N . GLU A 1 110 ? -3.240 -2.860 6.557 1.00 98.50 110 GLU A N 1
ATOM 776 C CA . GLU A 1 110 ? -1.904 -3.291 6.166 1.00 98.50 110 GLU A CA 1
ATOM 777 C C . GLU A 1 110 ? -0.869 -2.658 7.106 1.00 98.50 110 GLU A C 1
ATOM 779 O O . GLU A 1 110 ? -0.641 -1.448 7.069 1.00 98.50 110 GLU A O 1
ATOM 784 N N . ALA A 1 111 ? -0.228 -3.472 7.943 1.00 98.44 111 ALA A N 1
ATOM 785 C CA . ALA A 1 111 ? 0.749 -2.993 8.916 1.00 98.44 111 ALA A CA 1
ATOM 786 C C . ALA A 1 111 ? 2.100 -2.712 8.247 1.00 98.44 111 ALA A C 1
ATOM 788 O O . ALA A 1 111 ? 2.836 -3.633 7.897 1.00 98.44 111 ALA A O 1
ATOM 789 N N . GLY A 1 112 ? 2.428 -1.438 8.057 1.00 98.06 112 GLY A N 1
ATOM 790 C CA . GLY A 1 112 ? 3.713 -0.984 7.544 1.00 98.06 112 GLY A CA 1
ATOM 791 C C . GLY A 1 112 ? 4.811 -1.088 8.598 1.00 98.06 112 GLY A C 1
ATOM 792 O O . GLY A 1 112 ? 4.755 -0.432 9.636 1.00 98.06 112 GLY A O 1
ATOM 793 N N . VAL A 1 113 ? 5.844 -1.878 8.320 1.00 98.12 113 VAL A N 1
ATOM 794 C CA . VAL A 1 113 ? 7.053 -1.990 9.146 1.00 98.12 113 VAL A CA 1
ATOM 795 C C . VAL A 1 113 ? 8.260 -1.642 8.286 1.00 98.12 113 VAL A C 1
ATOM 797 O O . VAL A 1 113 ? 8.468 -2.231 7.228 1.00 98.12 113 VAL A O 1
ATOM 800 N N . ARG A 1 114 ? 9.047 -0.652 8.713 1.00 98.25 114 ARG A N 1
ATOM 801 C CA . ARG A 1 114 ? 10.143 -0.088 7.914 1.00 98.25 114 ARG A CA 1
ATOM 802 C C . ARG A 1 114 ? 11.499 -0.457 8.506 1.00 98.25 114 ARG A C 1
ATOM 804 O O . ARG A 1 114 ? 11.707 -0.314 9.713 1.00 98.25 114 ARG A O 1
ATOM 811 N N . SER A 1 115 ? 12.437 -0.881 7.661 1.00 98.38 115 SER A N 1
ATOM 812 C CA . SER A 1 115 ? 13.833 -1.104 8.056 1.00 98.38 115 SER A CA 1
ATOM 813 C C . SER A 1 115 ? 14.450 0.153 8.675 1.00 98.38 115 SER A C 1
ATOM 815 O O . SER A 1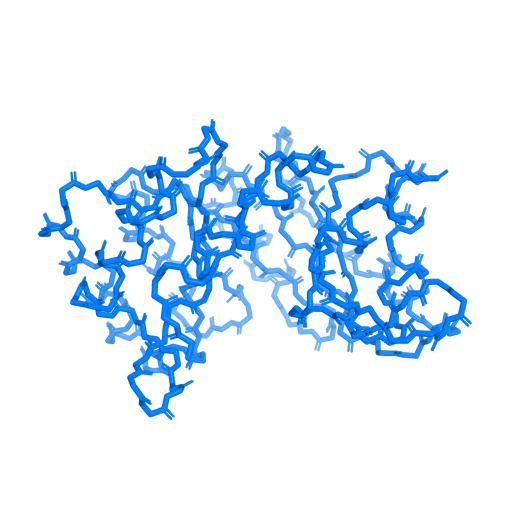 115 ? 14.246 1.252 8.166 1.00 98.38 115 SER A O 1
ATOM 817 N N . GLY A 1 116 ? 15.241 -0.006 9.737 1.00 97.06 116 GLY A N 1
ATOM 818 C CA . GLY A 1 116 ? 15.887 1.125 10.416 1.00 97.06 116 GLY A CA 1
ATOM 819 C C . GLY A 1 116 ? 14.963 1.920 11.345 1.00 97.06 116 GLY A C 1
ATOM 820 O O . GLY A 1 116 ? 15.356 2.974 11.832 1.00 97.06 116 GLY A O 1
ATOM 821 N N . THR A 1 117 ? 13.753 1.422 11.609 1.00 97.88 117 THR A N 1
ATOM 822 C CA . THR A 1 117 ? 12.820 1.992 12.593 1.00 97.88 117 THR A CA 1
ATOM 823 C C . THR A 1 117 ? 12.541 0.993 13.714 1.00 97.88 117 THR A C 1
ATOM 825 O O . THR A 1 117 ? 12.871 -0.187 13.605 1.00 97.88 117 THR A O 1
ATOM 828 N N . ASP A 1 118 ? 11.881 1.443 14.779 1.00 97.31 118 ASP A N 1
ATOM 829 C CA . ASP A 1 118 ? 11.383 0.580 15.854 1.00 97.31 118 ASP A CA 1
ATOM 830 C C . ASP A 1 118 ? 10.006 -0.048 15.544 1.00 97.31 118 ASP A C 1
ATOM 832 O O . ASP A 1 118 ? 9.445 -0.757 16.384 1.00 97.31 118 ASP A O 1
ATOM 836 N N . GLY A 1 119 ? 9.481 0.159 14.329 1.00 97.56 119 GLY A N 1
ATOM 837 C CA . GLY A 1 119 ? 8.201 -0.375 13.857 1.00 97.56 119 GLY A CA 1
ATOM 838 C C . GLY A 1 119 ? 8.034 -1.890 14.050 1.00 97.56 119 GLY A C 1
ATOM 839 O O . GLY A 1 119 ? 7.010 -2.283 14.607 1.00 97.56 119 GLY A O 1
ATOM 840 N N . PRO A 1 120 ? 9.014 -2.746 13.682 1.00 97.88 120 PRO A N 1
ATOM 841 C CA . PRO A 1 120 ? 8.952 -4.188 13.947 1.00 97.88 120 PRO A CA 1
ATOM 842 C C . PRO A 1 120 ? 8.690 -4.526 15.420 1.00 97.88 120 PRO A C 1
ATOM 844 O O . PRO A 1 120 ? 7.788 -5.298 15.738 1.00 97.88 120 PRO A O 1
ATOM 847 N N . ALA A 1 121 ? 9.429 -3.888 16.332 1.00 97.50 121 ALA A N 1
ATOM 848 C CA . ALA A 1 121 ? 9.306 -4.138 17.763 1.00 97.50 121 ALA A CA 1
ATOM 849 C C . ALA A 1 121 ? 7.975 -3.617 18.327 1.00 97.50 121 ALA A C 1
ATOM 851 O O . ALA A 1 121 ? 7.402 -4.234 19.223 1.00 97.50 121 ALA A O 1
ATOM 852 N N . ARG A 1 122 ? 7.475 -2.482 17.818 1.00 97.94 122 ARG A N 1
ATOM 853 C CA . ARG A 1 122 ? 6.146 -1.967 18.179 1.00 97.94 122 ARG A CA 1
ATOM 854 C C . ARG A 1 122 ? 5.035 -2.898 17.696 1.00 97.94 122 ARG A C 1
ATOM 856 O O . ARG A 1 122 ? 4.131 -3.188 18.469 1.00 97.94 122 ARG A O 1
ATOM 863 N N . PHE A 1 123 ? 5.128 -3.398 16.463 1.00 98.19 123 PHE A N 1
ATOM 864 C CA . PHE A 1 123 ? 4.145 -4.323 15.895 1.00 98.19 123 PHE A CA 1
ATOM 865 C C . PHE A 1 123 ? 4.080 -5.635 16.676 1.00 98.19 123 PHE A C 1
ATOM 867 O O . PHE A 1 123 ? 2.991 -6.058 17.047 1.00 98.19 123 PHE A O 1
ATOM 874 N N . ALA A 1 124 ? 5.234 -6.215 17.019 1.00 96.88 124 ALA A N 1
ATOM 875 C CA . ALA A 1 124 ? 5.320 -7.459 17.786 1.00 96.88 124 ALA A CA 1
ATOM 876 C C . ALA A 1 124 ? 4.592 -7.401 19.143 1.00 96.88 124 ALA A C 1
ATOM 878 O O . ALA A 1 124 ? 4.036 -8.393 19.604 1.00 96.88 124 ALA A O 1
ATOM 879 N N . ARG A 1 125 ? 4.571 -6.230 19.794 1.00 96.75 125 ARG A N 1
ATOM 880 C CA . ARG A 1 125 ? 3.886 -6.031 21.083 1.00 96.75 125 ARG A CA 1
ATOM 881 C C . ARG A 1 125 ? 2.418 -5.630 20.942 1.00 96.75 125 ARG A C 1
ATOM 883 O O . ARG A 1 125 ? 1.733 -5.512 21.956 1.00 96.75 125 ARG A O 1
ATOM 890 N N . SER A 1 126 ? 1.953 -5.376 19.722 1.00 97.81 126 SER A N 1
ATOM 891 C CA . SER A 1 126 ? 0.630 -4.814 19.496 1.00 97.81 126 SER A CA 1
ATOM 892 C C . SER A 1 126 ? -0.466 -5.854 19.717 1.00 97.81 126 SER A C 1
ATOM 894 O O . SER A 1 126 ? -0.425 -6.924 19.101 1.00 97.81 126 SER A O 1
ATOM 896 N N . PRO A 1 127 ? -1.527 -5.540 20.483 1.00 97.25 127 PRO A N 1
ATOM 897 C CA . PRO A 1 127 ? -2.685 -6.423 20.597 1.00 97.25 127 PRO A CA 1
ATOM 898 C C . PRO A 1 127 ? -3.466 -6.545 19.276 1.00 97.25 127 PRO A C 1
ATOM 900 O O . PRO A 1 127 ? -4.322 -7.418 19.142 1.00 97.25 127 PRO A O 1
ATOM 903 N N . LEU A 1 128 ? -3.194 -5.678 18.293 1.00 97.75 128 LEU A N 1
ATOM 904 C CA . LEU A 1 128 ? -3.834 -5.699 16.979 1.00 97.75 128 LEU A CA 1
ATOM 905 C C . LEU A 1 128 ? -3.080 -6.554 15.954 1.00 97.75 128 LEU A C 1
ATOM 907 O O . LEU A 1 128 ? -3.608 -6.766 14.864 1.00 97.75 128 LEU A O 1
ATOM 911 N N . ALA A 1 129 ? -1.889 -7.069 16.278 1.00 97.25 129 ALA A N 1
ATOM 912 C CA . ALA A 1 129 ? -1.014 -7.742 15.316 1.00 97.25 129 ALA A CA 1
ATOM 913 C C . ALA A 1 129 ? -1.681 -8.932 14.604 1.00 97.25 129 ALA A C 1
ATOM 915 O O . ALA A 1 129 ? -1.470 -9.136 13.414 1.00 97.25 129 ALA A O 1
ATOM 916 N N . SER A 1 130 ? -2.529 -9.697 15.297 1.00 96.88 130 SER A N 1
ATOM 917 C CA . SER A 1 130 ? -3.263 -10.837 14.720 1.00 96.88 130 SER A CA 1
ATOM 918 C C . SER A 1 130 ? -4.522 -10.441 13.941 1.00 96.88 130 SER A C 1
ATOM 920 O O . SER A 1 130 ? -5.160 -11.293 13.328 1.00 96.88 130 SER A O 1
ATOM 922 N N . ARG A 1 131 ? -4.904 -9.159 13.974 1.00 97.75 131 ARG A N 1
ATOM 923 C CA . ARG A 1 131 ? -6.113 -8.621 13.331 1.00 97.75 131 ARG A CA 1
ATOM 924 C C . ARG A 1 131 ? -5.823 -7.878 12.029 1.00 97.75 131 ARG A C 1
ATOM 926 O O . ARG A 1 131 ? -6.762 -7.435 11.370 1.00 97.75 131 ARG A O 1
ATOM 933 N N . VAL A 1 132 ? -4.552 -7.693 11.678 1.00 98.44 132 VAL A N 1
ATOM 934 C CA . VAL A 1 132 ? -4.164 -7.009 10.440 1.00 98.44 132 VAL A CA 1
ATOM 935 C C . VAL A 1 132 ? -4.354 -7.928 9.234 1.00 98.44 132 VAL A C 1
ATOM 937 O O . VAL A 1 132 ? -4.251 -9.147 9.338 1.00 98.44 132 VAL A O 1
ATOM 940 N N . LEU A 1 133 ? -4.603 -7.331 8.069 1.00 98.38 133 LEU A N 1
ATOM 941 C CA . LEU A 1 133 ? -4.741 -8.045 6.800 1.00 98.38 133 LEU A CA 1
ATOM 942 C C . LEU A 1 133 ? -3.421 -8.709 6.388 1.00 98.38 133 LEU A C 1
ATOM 944 O O . LEU A 1 133 ? -3.414 -9.843 5.919 1.00 98.38 133 LEU A O 1
ATOM 948 N N . ARG A 1 134 ? -2.317 -7.965 6.508 1.00 98.62 134 ARG A N 1
ATOM 949 C CA . ARG A 1 134 ? -0.948 -8.408 6.216 1.00 98.62 134 ARG A CA 1
ATOM 950 C C . ARG A 1 134 ? 0.064 -7.429 6.804 1.00 98.62 134 ARG A C 1
ATOM 952 O O . ARG A 1 134 ? -0.260 -6.264 7.043 1.00 98.62 134 ARG A O 1
ATOM 959 N N . VAL A 1 135 ? 1.304 -7.878 6.949 1.00 98.69 135 VAL A N 1
ATOM 960 C CA . VAL A 1 135 ? 2.458 -7.017 7.231 1.00 98.69 135 VAL A CA 1
ATOM 961 C C . VAL A 1 135 ? 3.084 -6.577 5.910 1.00 98.69 135 VAL A C 1
ATOM 963 O O . VAL A 1 135 ? 3.425 -7.414 5.077 1.00 98.69 135 VAL A O 1
ATOM 966 N N . ARG A 1 136 ? 3.269 -5.271 5.710 1.00 98.44 136 ARG A N 1
ATOM 967 C CA . ARG A 1 136 ? 4.086 -4.706 4.631 1.00 98.44 136 ARG A CA 1
ATOM 968 C C . ARG A 1 136 ? 5.453 -4.318 5.181 1.00 98.44 136 ARG A C 1
ATOM 970 O O . ARG A 1 136 ? 5.610 -3.268 5.798 1.00 98.44 136 ARG A O 1
ATOM 977 N N . ALA A 1 137 ? 6.441 -5.153 4.897 1.00 98.69 137 ALA A N 1
ATOM 978 C CA . ALA A 1 137 ? 7.842 -4.903 5.185 1.00 98.69 137 ALA A CA 1
ATOM 979 C C . ALA A 1 137 ? 8.456 -4.000 4.104 1.00 98.69 137 ALA A C 1
ATOM 981 O O . ALA A 1 137 ? 8.594 -4.399 2.947 1.00 98.69 137 ALA A O 1
ATOM 982 N N . GLU A 1 138 ? 8.801 -2.773 4.486 1.00 98.62 138 GLU A N 1
ATOM 983 C CA . GLU A 1 138 ? 9.445 -1.774 3.637 1.00 98.62 138 GLU A CA 1
ATOM 984 C C . GLU A 1 138 ? 10.951 -1.720 3.894 1.00 98.62 138 GLU A C 1
ATOM 986 O O . GLU A 1 138 ? 11.404 -1.382 4.991 1.00 98.62 138 GLU A O 1
ATOM 991 N N . VAL A 1 139 ? 11.725 -2.008 2.854 1.00 98.75 139 VAL A N 1
ATOM 992 C CA . VAL A 1 139 ? 13.176 -1.838 2.839 1.00 98.75 139 VAL A CA 1
ATOM 993 C C . VAL A 1 139 ? 13.484 -0.432 2.334 1.00 98.75 139 VAL A C 1
ATOM 995 O O . VAL A 1 139 ? 13.418 -0.169 1.137 1.00 98.75 139 VAL A O 1
ATOM 998 N N . ALA A 1 140 ? 13.807 0.467 3.263 1.00 98.00 140 ALA A N 1
ATOM 999 C CA . ALA A 1 140 ? 14.096 1.877 2.991 1.00 98.00 140 ALA A CA 1
ATOM 1000 C C . ALA A 1 140 ? 15.527 2.131 2.477 1.00 98.00 140 ALA A C 1
ATOM 1002 O O . ALA A 1 140 ? 15.887 3.273 2.217 1.00 98.00 140 ALA A O 1
ATOM 1003 N N . ASP A 1 141 ? 16.347 1.084 2.367 1.00 98.38 141 ASP A N 1
ATOM 1004 C CA . ASP A 1 141 ? 17.695 1.143 1.802 1.00 98.38 141 ASP A CA 1
ATOM 1005 C C . ASP A 1 141 ? 17.620 1.221 0.263 1.00 98.38 141 ASP A C 1
ATOM 1007 O O . ASP A 1 141 ? 17.182 0.247 -0.364 1.00 98.38 141 ASP A O 1
ATOM 1011 N N . PRO A 1 142 ? 18.004 2.358 -0.352 1.00 97.81 142 PRO A N 1
ATOM 1012 C CA . PRO A 1 142 ? 17.860 2.564 -1.787 1.00 97.81 142 PRO A CA 1
ATOM 1013 C C . PRO A 1 142 ? 19.013 1.953 -2.593 1.00 97.81 142 PRO A C 1
ATOM 1015 O O . PRO A 1 142 ? 18.934 1.926 -3.823 1.00 97.81 142 PRO A O 1
ATOM 1018 N N . ASP A 1 143 ? 20.093 1.502 -1.948 1.00 98.00 143 ASP A N 1
ATOM 1019 C CA . ASP A 1 143 ? 21.271 0.996 -2.646 1.00 98.00 143 ASP A CA 1
ATOM 1020 C C . ASP A 1 143 ? 21.040 -0.466 -3.083 1.00 98.00 143 ASP A C 1
ATOM 1022 O O . ASP A 1 143 ? 20.821 -1.351 -2.246 1.00 98.00 143 ASP A O 1
ATOM 1026 N N . PRO A 1 144 ? 21.102 -0.773 -4.395 1.00 96.81 144 PRO A N 1
ATOM 1027 C CA . PRO A 1 144 ? 20.881 -2.127 -4.891 1.00 96.81 144 PRO A CA 1
ATOM 1028 C C . PRO A 1 144 ? 21.863 -3.170 -4.332 1.00 96.81 144 PRO A C 1
ATOM 1030 O O . PRO A 1 144 ? 21.525 -4.358 -4.302 1.00 96.81 144 PRO A O 1
ATOM 1033 N N . ALA A 1 145 ? 23.063 -2.762 -3.908 1.00 97.94 145 ALA A N 1
ATOM 1034 C CA . ALA A 1 145 ? 24.083 -3.651 -3.364 1.00 97.94 145 ALA A CA 1
ATOM 1035 C C . ALA A 1 145 ? 23.790 -4.060 -1.912 1.00 97.94 145 ALA A C 1
ATOM 1037 O O . ALA A 1 145 ? 24.031 -5.213 -1.540 1.00 97.94 145 ALA A O 1
ATOM 1038 N N . THR A 1 146 ? 23.239 -3.158 -1.096 1.00 98.50 146 THR A N 1
ATOM 1039 C CA . THR A 1 146 ? 23.009 -3.391 0.342 1.00 98.50 146 THR A CA 1
ATOM 1040 C C . THR A 1 146 ? 21.560 -3.729 0.681 1.00 98.50 146 THR A C 1
ATOM 1042 O O . THR A 1 146 ? 21.325 -4.472 1.640 1.00 98.50 146 THR A O 1
ATOM 1045 N N . ALA A 1 147 ? 20.590 -3.333 -0.151 1.00 98.44 147 ALA A N 1
ATOM 1046 C CA . ALA A 1 147 ? 19.163 -3.540 0.107 1.00 98.44 147 ALA A CA 1
ATOM 1047 C C . ALA A 1 147 ? 18.795 -5.009 0.371 1.00 98.44 147 ALA A C 1
ATOM 1049 O O . ALA A 1 147 ? 17.929 -5.310 1.193 1.00 98.44 147 ALA A O 1
ATOM 1050 N N . GLY A 1 148 ? 19.477 -5.963 -0.272 1.00 98.38 148 GLY A N 1
ATOM 1051 C CA . GLY A 1 148 ? 19.254 -7.392 -0.031 1.00 98.38 148 GLY A CA 1
ATOM 1052 C C . GLY A 1 148 ? 19.681 -7.869 1.365 1.00 98.38 148 GLY A C 1
ATOM 1053 O O . GLY A 1 148 ? 19.091 -8.816 1.894 1.00 98.38 148 GLY A O 1
ATOM 1054 N N . ALA A 1 149 ? 20.702 -7.255 1.964 1.00 98.50 149 ALA A N 1
ATOM 1055 C CA . ALA A 1 149 ? 21.100 -7.526 3.344 1.00 98.50 149 ALA A CA 1
ATOM 1056 C C . ALA A 1 149 ? 20.113 -6.867 4.317 1.00 98.50 149 ALA A C 1
ATOM 1058 O O . ALA A 1 149 ? 19.599 -7.542 5.210 1.00 98.50 149 ALA A O 1
ATOM 1059 N N . THR A 1 150 ? 19.757 -5.604 4.064 1.00 98.75 150 THR A N 1
ATOM 1060 C CA . THR A 1 150 ? 18.751 -4.857 4.833 1.00 98.75 150 THR A CA 1
ATOM 1061 C C . THR A 1 150 ? 17.403 -5.582 4.859 1.00 98.75 150 THR A C 1
ATOM 1063 O O . THR A 1 150 ? 16.786 -5.711 5.915 1.00 98.75 150 THR A O 1
ATOM 1066 N N . ALA A 1 151 ? 16.977 -6.153 3.731 1.00 98.75 151 ALA A N 1
ATOM 1067 C CA . ALA A 1 151 ? 15.759 -6.951 3.638 1.00 98.75 151 ALA A CA 1
ATOM 1068 C C . ALA A 1 151 ? 15.780 -8.186 4.549 1.00 98.75 151 ALA A C 1
ATOM 1070 O O . ALA A 1 151 ? 14.808 -8.452 5.251 1.00 98.75 151 ALA A O 1
ATOM 1071 N N . ARG A 1 152 ? 16.889 -8.938 4.567 1.00 98.62 152 ARG A N 1
ATOM 1072 C CA . ARG A 1 152 ? 17.024 -10.117 5.438 1.00 98.62 152 ARG A CA 1
ATOM 1073 C C . ARG A 1 152 ? 17.058 -9.732 6.911 1.00 98.62 152 ARG A C 1
ATOM 1075 O O . ARG A 1 152 ? 16.445 -10.424 7.715 1.00 98.62 152 ARG A O 1
ATOM 1082 N N . ALA A 1 153 ? 17.735 -8.636 7.248 1.00 98.56 153 ALA A N 1
ATOM 1083 C CA . ALA A 1 153 ? 17.765 -8.118 8.610 1.00 98.56 153 ALA A CA 1
ATOM 1084 C C . ALA A 1 153 ? 16.368 -7.682 9.076 1.00 98.56 153 ALA A C 1
ATOM 1086 O O . ALA A 1 153 ? 15.951 -8.061 10.168 1.00 98.56 153 ALA A O 1
ATOM 1087 N N . LEU A 1 154 ? 15.613 -6.969 8.227 1.00 98.62 154 LEU A N 1
ATOM 1088 C CA . LEU A 1 154 ? 14.229 -6.605 8.524 1.00 98.62 154 LEU A CA 1
ATOM 1089 C C . LEU A 1 154 ? 13.391 -7.864 8.757 1.00 98.62 154 LEU A C 1
ATOM 1091 O O . LEU A 1 154 ? 12.841 -8.011 9.842 1.00 98.62 154 LEU A O 1
ATOM 1095 N N . LEU A 1 155 ? 13.364 -8.800 7.803 1.00 98.38 155 LEU A N 1
ATOM 1096 C CA . LEU A 1 155 ? 12.600 -10.048 7.930 1.00 98.38 155 LEU A CA 1
ATOM 1097 C C . LEU A 1 155 ? 12.970 -10.849 9.188 1.00 98.38 155 LEU A C 1
ATOM 1099 O O . LEU A 1 155 ? 12.079 -11.360 9.855 1.00 98.38 155 LEU A O 1
ATOM 1103 N N . GLY A 1 156 ? 14.257 -10.927 9.538 1.00 97.56 156 GLY A N 1
ATOM 1104 C CA . GLY A 1 156 ? 14.730 -11.629 10.736 1.00 97.56 156 GLY A CA 1
ATOM 1105 C C . GLY A 1 156 ? 14.353 -10.964 12.064 1.00 97.56 156 GLY A C 1
ATOM 1106 O O . GLY A 1 156 ? 14.444 -11.606 13.104 1.00 97.56 156 GLY A O 1
ATOM 1107 N N . SER A 1 157 ? 13.928 -9.699 12.037 1.00 96.38 157 SER A N 1
ATOM 1108 C CA . SER A 1 157 ? 13.430 -8.966 13.212 1.00 96.38 157 SER A CA 1
ATOM 1109 C C . SER A 1 157 ? 11.905 -8.928 13.315 1.00 96.38 157 SER A C 1
ATOM 1111 O O . SER A 1 157 ? 11.378 -8.391 14.289 1.00 96.38 157 SER A O 1
ATOM 1113 N N . LEU A 1 158 ? 11.187 -9.458 12.320 1.00 96.00 158 LEU A N 1
ATOM 1114 C CA . LEU A 1 158 ? 9.732 -9.514 12.350 1.00 96.00 158 LEU A CA 1
ATOM 1115 C C . LEU A 1 158 ? 9.255 -10.694 13.198 1.00 96.00 158 LEU A C 1
ATOM 1117 O O . LEU A 1 158 ? 9.526 -11.848 12.876 1.00 96.00 158 LEU A O 1
ATOM 1121 N N . ASP A 1 159 ? 8.475 -10.388 14.229 1.00 95.81 159 ASP A N 1
ATOM 1122 C CA . ASP A 1 159 ? 7.677 -11.359 14.973 1.00 95.81 159 ASP A CA 1
ATOM 1123 C C . ASP A 1 159 ? 6.217 -11.225 14.520 1.00 95.81 159 ASP A C 1
ATOM 1125 O O . ASP A 1 159 ? 5.489 -10.321 14.939 1.00 95.81 159 ASP A O 1
ATOM 1129 N N . VAL A 1 160 ? 5.834 -12.046 13.537 1.00 94.69 160 VAL A N 1
ATOM 1130 C CA . VAL A 1 160 ? 4.526 -11.978 12.871 1.00 94.69 160 VAL A CA 1
ATOM 1131 C C . VAL A 1 160 ? 3.644 -13.123 13.367 1.00 94.69 160 VAL A C 1
ATOM 1133 O O . VAL A 1 160 ? 4.064 -14.280 13.280 1.00 94.69 160 VAL A O 1
ATOM 1136 N N . PRO A 1 161 ? 2.410 -12.846 13.829 1.00 94.88 161 PRO A N 1
ATOM 1137 C CA . PRO A 1 161 ? 1.484 -13.896 14.233 1.00 94.88 161 PRO A CA 1
ATOM 1138 C C . PRO A 1 161 ? 1.234 -14.925 13.126 1.00 94.88 161 PRO A C 1
ATOM 1140 O O . PRO A 1 161 ? 1.168 -14.594 11.939 1.00 94.88 161 PRO A O 1
ATOM 1143 N N . SER A 1 162 ? 1.044 -16.185 13.524 1.00 93.88 162 SER A N 1
ATOM 1144 C CA . SER A 1 162 ? 0.755 -17.272 12.585 1.00 93.88 162 SER A CA 1
ATOM 1145 C C . SER A 1 162 ? -0.464 -16.948 11.716 1.00 93.88 162 SER A C 1
ATOM 1147 O O . SER A 1 162 ? -1.495 -16.501 12.216 1.00 93.88 162 SER A O 1
ATOM 1149 N N . GLY A 1 163 ? -0.338 -17.172 10.407 1.00 93.44 163 GLY A N 1
ATOM 1150 C CA . GLY A 1 163 ? -1.397 -16.918 9.429 1.00 93.44 163 GLY A CA 1
ATOM 1151 C C . GLY A 1 163 ? -1.458 -15.487 8.887 1.00 93.44 163 GLY A C 1
ATOM 1152 O O . GLY A 1 163 ? -2.150 -15.278 7.893 1.00 93.44 163 GLY A O 1
ATOM 1153 N N . VAL A 1 164 ? -0.721 -14.524 9.455 1.00 97.62 164 VAL A N 1
ATOM 1154 C CA . VAL A 1 164 ? -0.647 -13.159 8.908 1.00 97.62 164 VAL A CA 1
ATOM 1155 C C . VAL A 1 164 ? 0.379 -13.119 7.762 1.00 97.62 164 VAL A C 1
ATOM 1157 O O . VAL A 1 164 ? 1.567 -13.355 7.997 1.00 97.62 164 VAL A O 1
ATOM 1160 N N . PRO A 1 165 ? -0.027 -12.819 6.512 1.00 98.12 165 PRO A N 1
ATOM 1161 C CA . PRO A 1 165 ? 0.893 -12.788 5.379 1.00 98.12 165 PRO A CA 1
ATOM 1162 C C . PRO A 1 165 ? 1.901 -11.639 5.475 1.00 98.12 165 PRO A C 1
ATOM 1164 O O . PRO A 1 165 ? 1.595 -10.569 6.004 1.00 98.12 165 PRO A O 1
ATOM 1167 N N . VAL A 1 166 ? 3.076 -11.827 4.870 1.00 98.62 166 VAL A N 1
ATOM 1168 C CA . VAL A 1 166 ? 4.095 -10.779 4.722 1.00 98.62 166 VAL A CA 1
ATOM 1169 C C . VAL A 1 166 ? 4.244 -10.405 3.250 1.00 98.62 166 VAL A C 1
ATOM 1171 O O . VAL A 1 166 ? 4.443 -11.262 2.387 1.00 98.62 166 VAL A O 1
ATOM 1174 N N . LEU A 1 167 ? 4.172 -9.106 2.976 1.00 98.69 167 LEU A N 1
ATOM 1175 C CA . LEU A 1 167 ? 4.529 -8.480 1.712 1.00 98.69 167 LEU A CA 1
ATOM 1176 C C . LEU A 1 167 ? 5.848 -7.731 1.899 1.00 98.69 167 LEU A C 1
ATOM 1178 O O . LEU A 1 167 ? 5.953 -6.897 2.794 1.00 98.69 167 LEU A O 1
ATOM 1182 N N . LEU A 1 168 ? 6.836 -7.996 1.049 1.00 98.81 168 LEU A N 1
ATOM 1183 C CA . LEU A 1 168 ? 8.142 -7.341 1.085 1.00 98.81 168 LEU A CA 1
ATOM 1184 C C . LEU A 1 168 ? 8.322 -6.464 -0.157 1.00 98.81 168 LEU A C 1
ATOM 1186 O O . LEU A 1 168 ? 8.090 -6.906 -1.284 1.00 98.81 168 LEU A O 1
ATOM 1190 N N . HIS A 1 169 ? 8.765 -5.226 0.047 1.00 98.75 169 HIS A N 1
ATOM 1191 C CA . HIS A 1 169 ? 9.097 -4.304 -1.038 1.00 98.75 169 HIS A CA 1
ATOM 1192 C C . HIS A 1 169 ? 10.258 -3.390 -0.644 1.00 98.75 169 HIS A C 1
ATOM 1194 O O . HIS A 1 169 ? 10.553 -3.224 0.540 1.00 98.75 169 HIS A O 1
ATOM 1200 N N . GLY A 1 170 ? 10.947 -2.859 -1.648 1.00 98.50 170 GLY A N 1
ATOM 1201 C CA . GLY A 1 170 ? 12.043 -1.909 -1.477 1.00 98.50 170 GLY A CA 1
ATOM 1202 C C . GLY A 1 170 ? 11.772 -0.635 -2.262 1.00 98.50 170 GLY A C 1
ATOM 1203 O O . GLY A 1 170 ? 10.822 -0.591 -3.040 1.00 98.50 170 GLY A O 1
ATOM 1204 N N . VAL A 1 171 ? 12.620 0.368 -2.059 1.00 98.38 171 VAL A N 1
ATOM 1205 C CA . VAL A 1 171 ? 12.512 1.683 -2.704 1.00 98.38 171 VAL A CA 1
ATOM 1206 C C . VAL A 1 171 ? 13.695 1.944 -3.633 1.00 98.38 171 VAL A C 1
ATOM 1208 O O . VAL A 1 171 ? 14.767 1.357 -3.475 1.00 98.38 171 VAL A O 1
ATOM 1211 N N . ASP A 1 172 ? 13.495 2.808 -4.623 1.00 98.06 172 ASP A N 1
ATOM 1212 C CA . ASP A 1 172 ? 14.489 3.271 -5.589 1.00 98.06 172 ASP A CA 1
ATOM 1213 C C . ASP A 1 172 ? 15.327 2.120 -6.173 1.00 98.06 172 ASP A C 1
ATOM 1215 O O . ASP A 1 172 ? 14.766 1.168 -6.734 1.00 98.06 172 ASP A O 1
ATOM 1219 N N . GLY A 1 173 ? 16.659 2.187 -6.055 1.00 97.75 173 GLY A N 1
ATOM 1220 C CA . GLY A 1 173 ? 17.580 1.160 -6.543 1.00 97.75 173 GLY A CA 1
ATOM 1221 C C . GLY A 1 173 ? 17.435 -0.184 -5.820 1.00 97.75 173 GLY A C 1
ATOM 1222 O O . GLY A 1 173 ? 17.665 -1.233 -6.424 1.00 97.75 173 GLY A O 1
ATOM 1223 N N . GLY A 1 174 ? 16.961 -0.183 -4.573 1.00 98.31 174 GLY A N 1
ATOM 1224 C CA . GLY A 1 174 ? 16.692 -1.379 -3.776 1.00 98.31 174 GLY A CA 1
ATOM 1225 C C . GLY A 1 174 ? 15.462 -2.171 -4.234 1.00 98.31 174 GLY A C 1
ATOM 1226 O O . GLY A 1 174 ? 15.359 -3.366 -3.944 1.00 98.31 174 GLY A O 1
ATOM 1227 N N . THR A 1 175 ? 14.557 -1.561 -5.006 1.00 98.69 175 THR A N 1
ATOM 1228 C CA . THR A 1 175 ? 13.273 -2.160 -5.411 1.00 98.69 175 THR A CA 1
ATOM 1229 C C . THR A 1 175 ? 13.431 -3.524 -6.087 1.00 98.69 175 THR A C 1
ATOM 1231 O O . THR A 1 175 ? 12.843 -4.515 -5.649 1.00 98.69 175 THR A O 1
ATOM 1234 N N . TRP A 1 176 ? 14.258 -3.618 -7.133 1.00 98.62 176 TRP A N 1
ATOM 1235 C CA . TRP A 1 176 ? 14.413 -4.858 -7.901 1.00 98.62 176 TRP A CA 1
ATOM 1236 C C . TRP A 1 176 ? 15.143 -5.973 -7.134 1.00 98.62 176 TRP A C 1
ATOM 1238 O O . TRP A 1 176 ? 14.663 -7.112 -7.154 1.00 98.62 176 TRP A O 1
ATOM 1248 N N . PRO A 1 177 ? 16.277 -5.724 -6.445 1.00 98.44 177 PRO A N 1
ATOM 1249 C CA . PRO A 1 177 ? 16.898 -6.723 -5.572 1.00 98.44 177 PRO A CA 1
ATOM 1250 C C . PRO A 1 177 ? 15.950 -7.278 -4.501 1.00 98.44 177 PRO A C 1
ATOM 1252 O O . PRO A 1 177 ? 15.906 -8.497 -4.301 1.00 98.44 177 PRO A O 1
ATOM 1255 N N . VAL A 1 178 ? 15.165 -6.408 -3.858 1.00 98.81 178 VAL A N 1
ATOM 1256 C CA . VAL A 1 178 ? 14.214 -6.792 -2.805 1.00 98.81 178 VAL A CA 1
ATOM 1257 C C . VAL A 1 178 ? 13.033 -7.574 -3.379 1.00 98.81 178 VAL A C 1
ATOM 1259 O O . VAL A 1 178 ? 12.691 -8.624 -2.839 1.00 98.81 178 VAL A O 1
ATOM 1262 N N . LEU A 1 179 ? 12.473 -7.153 -4.518 1.00 98.75 179 LEU A N 1
ATOM 1263 C CA . LEU A 1 179 ? 11.401 -7.881 -5.204 1.00 98.75 179 LEU A CA 1
ATOM 1264 C C . LEU A 1 179 ? 11.836 -9.301 -5.593 1.00 98.75 179 LEU A C 1
ATOM 1266 O O . LEU A 1 179 ? 11.114 -10.269 -5.346 1.00 98.75 179 LEU A O 1
ATOM 1270 N N . ARG A 1 180 ? 13.046 -9.463 -6.146 1.00 98.50 180 ARG A N 1
ATOM 1271 C CA . ARG A 1 180 ? 13.594 -10.794 -6.473 1.00 98.50 180 ARG A CA 1
ATOM 1272 C C . ARG A 1 180 ? 13.779 -11.657 -5.225 1.00 98.50 180 ARG A C 1
ATOM 1274 O O . ARG A 1 180 ? 13.575 -12.868 -5.288 1.00 98.50 180 ARG A O 1
ATOM 1281 N N . LEU A 1 181 ? 14.183 -11.062 -4.100 1.00 98.62 181 LEU A N 1
ATOM 1282 C CA . LEU A 1 181 ? 14.278 -11.774 -2.825 1.00 98.62 181 LEU A CA 1
ATOM 1283 C C . LEU A 1 181 ? 12.899 -12.216 -2.324 1.00 98.62 181 LEU A C 1
ATOM 1285 O O . LEU A 1 181 ? 12.749 -13.384 -1.981 1.00 98.62 181 LEU A O 1
ATOM 1289 N N . ALA A 1 182 ? 11.906 -11.326 -2.341 1.00 98.62 182 ALA A N 1
ATOM 1290 C CA . ALA A 1 182 ? 10.531 -11.631 -1.953 1.00 98.62 182 ALA A CA 1
ATOM 1291 C C . ALA A 1 182 ? 9.967 -12.817 -2.754 1.00 98.62 182 ALA A C 1
ATOM 1293 O O . ALA A 1 182 ? 9.476 -13.773 -2.156 1.00 98.62 182 ALA A O 1
ATOM 1294 N N . ARG A 1 183 ? 10.151 -12.821 -4.086 1.00 98.06 183 ARG A N 1
ATOM 1295 C CA . ARG A 1 183 ? 9.750 -13.942 -4.959 1.00 98.06 183 ARG A CA 1
ATOM 1296 C C . ARG A 1 183 ? 10.431 -15.257 -4.574 1.00 98.06 183 ARG A C 1
ATOM 1298 O O . ARG A 1 183 ? 9.755 -16.274 -4.468 1.00 98.06 183 ARG A O 1
ATOM 1305 N N . ARG A 1 184 ? 11.749 -15.254 -4.327 1.00 98.38 184 ARG A N 1
ATOM 1306 C CA . ARG A 1 184 ? 12.483 -16.468 -3.904 1.00 98.38 184 ARG A CA 1
ATOM 1307 C C . ARG A 1 184 ? 12.006 -17.022 -2.562 1.00 98.38 184 ARG A C 1
ATOM 1309 O O . ARG A 1 184 ? 12.096 -18.223 -2.348 1.00 98.38 184 ARG A O 1
ATOM 1316 N N . LEU A 1 185 ? 11.543 -16.152 -1.668 1.00 98.06 185 LEU A N 1
ATOM 1317 C CA . LEU A 1 185 ? 11.034 -16.525 -0.349 1.00 98.06 185 LEU A CA 1
ATOM 1318 C C . LEU A 1 185 ? 9.529 -16.849 -0.352 1.00 98.06 185 LEU A C 1
ATOM 1320 O O . LEU A 1 185 ? 8.992 -17.187 0.696 1.00 98.06 185 LEU A O 1
ATOM 1324 N N . GLY A 1 186 ? 8.845 -16.738 -1.497 1.00 97.88 186 GLY A N 1
ATOM 1325 C CA . GLY A 1 186 ? 7.399 -16.956 -1.593 1.00 97.88 186 GLY A CA 1
ATOM 1326 C C . GLY A 1 186 ? 6.556 -15.895 -0.874 1.00 97.88 186 GLY A C 1
ATOM 1327 O O . GLY A 1 186 ? 5.407 -16.161 -0.530 1.00 97.88 186 GLY A O 1
ATOM 1328 N N . LEU A 1 187 ? 7.117 -14.709 -0.623 1.00 98.44 187 LEU A N 1
ATOM 1329 C CA . LEU A 1 187 ? 6.423 -13.601 0.034 1.00 98.44 187 LEU A CA 1
ATOM 1330 C C . LEU A 1 187 ? 5.572 -12.807 -0.963 1.00 98.44 187 LEU A C 1
ATOM 1332 O O . LEU A 1 187 ? 5.821 -12.820 -2.171 1.00 98.44 187 LEU A O 1
ATOM 1336 N N . GLY A 1 188 ? 4.605 -12.048 -0.443 1.00 98.31 188 GLY A N 1
ATOM 1337 C CA . GLY A 1 188 ? 3.905 -11.046 -1.238 1.00 98.31 188 GLY A CA 1
ATOM 1338 C C . GLY A 1 188 ? 4.874 -9.985 -1.767 1.00 98.31 188 GLY A C 1
ATOM 1339 O O . GLY A 1 188 ? 5.861 -9.643 -1.112 1.00 98.31 188 GLY A O 1
ATOM 1340 N N . THR A 1 189 ? 4.576 -9.433 -2.939 1.00 98.44 189 THR A N 1
ATOM 1341 C CA . THR A 1 189 ? 5.387 -8.396 -3.590 1.00 98.44 189 THR A CA 1
ATOM 1342 C C . THR A 1 189 ? 4.558 -7.159 -3.887 1.00 98.44 189 THR A C 1
ATOM 1344 O O . THR A 1 189 ? 3.366 -7.262 -4.174 1.00 98.44 189 THR A O 1
ATOM 1347 N N . ARG A 1 190 ? 5.211 -5.998 -3.914 1.00 98.19 190 ARG A N 1
ATOM 1348 C CA . ARG A 1 190 ? 4.657 -4.743 -4.430 1.00 98.19 190 ARG A CA 1
ATOM 1349 C C . ARG A 1 190 ? 5.642 -4.134 -5.424 1.00 98.19 190 ARG A C 1
ATOM 1351 O O . ARG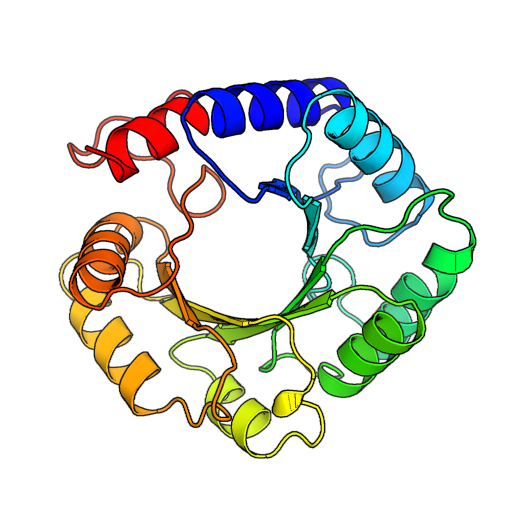 A 1 190 ? 6.851 -4.265 -5.251 1.00 98.19 190 ARG A O 1
ATOM 1358 N N . ILE A 1 191 ? 5.101 -3.496 -6.456 1.00 98.50 191 ILE A N 1
ATOM 1359 C CA . ILE A 1 191 ? 5.853 -2.707 -7.426 1.00 98.50 191 ILE A CA 1
ATOM 1360 C C . ILE A 1 191 ? 4.977 -1.556 -7.924 1.00 98.50 191 ILE A C 1
ATOM 1362 O O . ILE A 1 191 ? 3.763 -1.709 -8.070 1.00 98.50 191 ILE A O 1
ATOM 1366 N N . GLY A 1 192 ? 5.589 -0.415 -8.216 1.00 98.19 192 GLY A N 1
ATOM 1367 C CA . GLY A 1 192 ? 4.925 0.713 -8.854 1.00 98.19 192 GLY A CA 1
ATOM 1368 C C . GLY A 1 192 ? 5.816 1.947 -8.889 1.00 98.19 192 GLY A C 1
ATOM 1369 O O . GLY A 1 192 ? 6.878 1.982 -8.272 1.00 98.19 192 GLY A O 1
ATOM 1370 N N . LEU A 1 193 ? 5.344 2.988 -9.573 1.00 97.44 193 LEU A N 1
ATOM 1371 C CA . LEU A 1 193 ? 6.023 4.283 -9.690 1.00 97.44 193 LEU A CA 1
ATOM 1372 C C . LEU A 1 193 ? 6.188 5.008 -8.347 1.00 97.44 193 LEU A C 1
ATOM 1374 O O . LEU A 1 193 ? 6.943 5.970 -8.261 1.00 97.44 193 LEU A O 1
ATOM 1378 N N . ALA A 1 194 ? 5.466 4.566 -7.314 1.00 94.56 194 ALA A N 1
ATOM 1379 C CA . ALA A 1 194 ? 5.648 5.037 -5.945 1.00 94.56 194 ALA A CA 1
ATOM 1380 C C . ALA A 1 194 ? 6.932 4.490 -5.295 1.00 94.56 194 ALA A C 1
ATOM 1382 O O . ALA A 1 194 ? 7.412 5.091 -4.342 1.00 94.56 194 ALA A O 1
ATOM 1383 N N . ASP A 1 195 ? 7.460 3.373 -5.804 1.00 97.50 195 ASP A N 1
ATOM 1384 C CA . ASP A 1 195 ? 8.616 2.678 -5.234 1.00 97.50 195 ASP A CA 1
ATOM 1385 C C . ASP A 1 195 ? 9.859 2.884 -6.107 1.00 97.50 195 ASP A C 1
ATOM 1387 O O . ASP A 1 195 ? 10.942 3.121 -5.589 1.00 97.50 195 ASP A O 1
ATOM 1391 N N . THR A 1 196 ? 9.718 2.841 -7.438 1.00 98.31 196 THR A N 1
ATOM 1392 C CA . THR A 1 196 ? 10.823 3.093 -8.371 1.00 98.31 196 THR A CA 1
ATOM 1393 C C . THR A 1 196 ? 10.343 3.665 -9.697 1.00 98.31 196 THR A C 1
ATOM 1395 O O . THR A 1 196 ? 9.242 3.380 -10.164 1.00 98.31 196 THR A O 1
ATOM 1398 N N . LEU A 1 197 ? 11.207 4.443 -10.348 1.00 98.44 197 LEU A N 1
ATOM 1399 C CA . LEU A 1 197 ? 10.974 4.976 -11.693 1.00 98.44 197 LEU A CA 1
ATOM 1400 C C . LEU A 1 197 ? 11.702 4.181 -12.783 1.00 98.44 197 LEU A C 1
ATOM 1402 O O . LEU A 1 197 ? 11.598 4.541 -13.957 1.00 98.44 197 LEU A O 1
ATOM 1406 N N . LEU A 1 198 ? 12.460 3.145 -12.413 1.00 98.44 198 LEU A N 1
ATOM 1407 C CA . LEU A 1 198 ? 13.348 2.419 -13.318 1.00 98.44 198 LEU A CA 1
ATOM 1408 C C . LEU A 1 198 ? 12.912 0.960 -13.495 1.00 98.44 198 LEU A C 1
ATOM 1410 O O . LEU A 1 198 ? 12.485 0.301 -12.548 1.00 98.44 198 LEU A O 1
ATOM 1414 N N . LEU A 1 199 ? 13.064 0.448 -14.712 1.00 98.50 199 LEU A N 1
ATOM 1415 C CA . LEU A 1 199 ? 12.989 -0.966 -15.065 1.00 98.50 199 LEU A CA 1
ATOM 1416 C C . LEU A 1 199 ? 14.249 -1.716 -14.591 1.00 98.50 199 LEU A C 1
ATOM 1418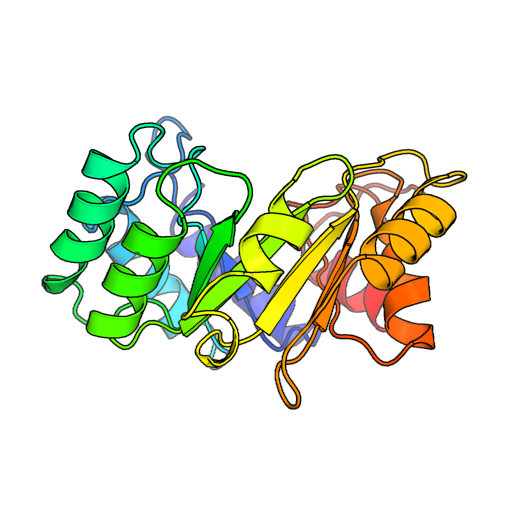 O O . LEU A 1 199 ? 15.229 -1.083 -14.188 1.00 98.50 199 LEU A O 1
ATOM 1422 N N . PRO A 1 200 ? 14.259 -3.065 -14.621 1.00 96.88 200 PRO A N 1
ATOM 1423 C CA . PRO A 1 200 ? 15.392 -3.849 -14.126 1.00 96.88 200 PRO A CA 1
ATOM 1424 C C . PRO A 1 200 ? 16.715 -3.577 -14.851 1.00 96.88 200 PRO A C 1
ATOM 1426 O O . PRO A 1 200 ? 17.774 -3.835 -14.285 1.00 96.88 200 PRO A O 1
ATOM 1429 N N . ASP A 1 201 ? 16.645 -3.100 -16.094 1.00 96.25 201 ASP A N 1
ATOM 1430 C CA . ASP A 1 201 ? 17.783 -2.734 -16.941 1.00 96.25 201 ASP A CA 1
ATOM 1431 C C . ASP A 1 201 ? 18.254 -1.280 -16.733 1.00 96.25 201 ASP A C 1
ATOM 1433 O O . ASP A 1 201 ? 19.200 -0.836 -17.379 1.00 96.25 201 ASP A O 1
ATOM 1437 N N . GLY A 1 202 ? 17.608 -0.536 -15.828 1.00 96.62 202 GLY A N 1
ATOM 1438 C CA . GLY A 1 202 ? 17.911 0.862 -15.525 1.00 96.62 202 GLY A CA 1
ATOM 1439 C C . GLY A 1 202 ? 17.219 1.878 -16.436 1.00 96.62 202 GLY A C 1
ATOM 1440 O O . GLY A 1 202 ? 17.358 3.080 -16.207 1.00 96.62 202 GLY A O 1
ATOM 1441 N N . THR A 1 203 ? 16.454 1.447 -17.440 1.00 98.00 203 THR A N 1
ATOM 1442 C CA . THR A 1 203 ? 15.663 2.367 -18.269 1.00 98.00 203 THR A CA 1
ATOM 1443 C C . THR A 1 203 ? 14.458 2.905 -17.497 1.00 98.00 203 THR A C 1
ATOM 1445 O O . THR A 1 203 ? 13.985 2.296 -16.540 1.00 98.00 203 THR A O 1
ATOM 1448 N N . ARG A 1 204 ? 13.945 4.083 -17.870 1.00 98.31 204 ARG A N 1
ATOM 1449 C CA . ARG A 1 204 ? 12.810 4.695 -17.165 1.00 98.31 204 ARG A CA 1
ATOM 1450 C C . ARG A 1 204 ? 11.504 3.989 -17.530 1.00 98.31 204 ARG A C 1
ATOM 1452 O O . ARG A 1 204 ? 11.155 3.920 -18.706 1.00 98.31 204 ARG A O 1
ATOM 1459 N N . ALA A 1 205 ? 10.751 3.558 -16.523 1.00 98.25 205 ALA A N 1
ATOM 1460 C CA . ALA A 1 205 ? 9.421 3.003 -16.721 1.00 98.25 205 ALA A CA 1
ATOM 1461 C C . ALA A 1 205 ? 8.440 4.086 -17.194 1.00 98.25 205 ALA A C 1
ATOM 1463 O O . ALA A 1 205 ? 8.408 5.206 -16.675 1.00 98.25 205 ALA A O 1
ATOM 1464 N N . ARG A 1 206 ? 7.603 3.738 -18.169 1.00 97.75 206 ARG A N 1
ATOM 1465 C CA . ARG A 1 206 ? 6.583 4.616 -18.758 1.00 97.75 206 ARG A CA 1
ATOM 1466 C C . ARG A 1 206 ? 5.254 4.529 -18.017 1.00 97.75 206 ARG A C 1
ATOM 1468 O O . ARG A 1 206 ? 4.436 5.437 -18.120 1.00 97.75 206 ARG A O 1
ATOM 1475 N N . SER A 1 207 ? 5.015 3.436 -17.292 1.00 98.06 207 SER A N 1
ATOM 1476 C CA . SER A 1 207 ? 3.768 3.200 -16.562 1.00 98.06 207 SER A CA 1
ATOM 1477 C C . SER A 1 207 ? 3.934 2.178 -15.434 1.00 98.06 207 SER A C 1
ATOM 1479 O O . SER A 1 207 ? 4.886 1.399 -15.417 1.00 98.06 207 SER A O 1
ATOM 1481 N N . ASN A 1 208 ? 2.952 2.127 -14.526 1.00 98.44 208 ASN A N 1
ATOM 1482 C CA . ASN A 1 208 ? 2.846 1.040 -13.545 1.00 98.44 208 ASN A CA 1
ATOM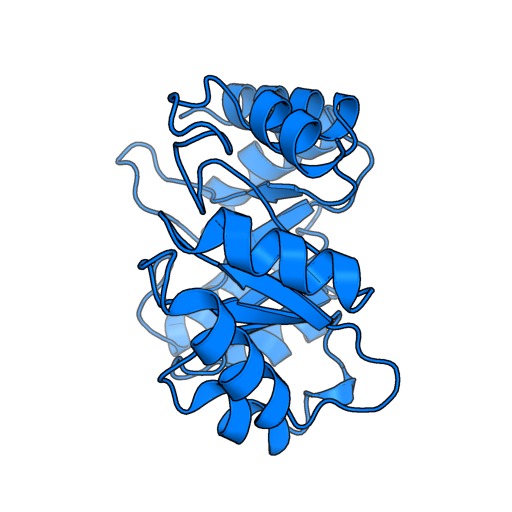 1483 C C . ASN A 1 208 ? 2.665 -0.329 -14.220 1.00 98.44 208 ASN A C 1
ATOM 1485 O O . ASN A 1 208 ? 3.211 -1.314 -13.741 1.00 98.44 208 ASN A O 1
ATOM 1489 N N . ALA A 1 209 ? 1.940 -0.399 -15.340 1.00 98.62 209 ALA A N 1
ATOM 1490 C CA . ALA A 1 209 ? 1.725 -1.649 -16.066 1.00 98.62 209 ALA A CA 1
ATOM 1491 C C . ALA A 1 209 ? 3.039 -2.246 -16.590 1.00 98.62 209 ALA A C 1
ATOM 1493 O O . ALA A 1 209 ? 3.264 -3.444 -16.469 1.00 98.62 209 ALA A O 1
ATOM 1494 N N . GLU A 1 210 ? 3.940 -1.406 -17.102 1.00 98.56 210 GLU A N 1
ATOM 1495 C CA . GLU A 1 210 ? 5.262 -1.844 -17.562 1.00 98.56 210 GLU A CA 1
ATOM 1496 C C . GLU A 1 210 ? 6.112 -2.409 -16.414 1.00 98.56 210 GLU A C 1
ATOM 1498 O O . GLU A 1 210 ? 6.746 -3.452 -16.566 1.00 98.56 210 GLU A O 1
ATOM 1503 N N . LEU A 1 211 ? 6.058 -1.773 -15.238 1.00 98.75 211 LEU A N 1
ATOM 1504 C CA . LEU A 1 211 ? 6.703 -2.288 -14.028 1.00 98.75 211 LEU A CA 1
ATOM 1505 C C . LEU A 1 211 ? 6.118 -3.637 -13.589 1.00 98.75 211 LEU A C 1
ATOM 1507 O O . LEU A 1 211 ? 6.871 -4.533 -13.214 1.00 98.75 211 LEU A O 1
ATOM 1511 N N . VAL A 1 212 ? 4.792 -3.801 -13.653 1.00 98.69 212 VAL A N 1
ATOM 1512 C CA . VAL A 1 212 ? 4.117 -5.065 -13.318 1.00 98.69 212 VAL A CA 1
ATOM 1513 C C . VAL A 1 212 ? 4.543 -6.179 -14.275 1.00 98.69 212 VAL A C 1
ATOM 1515 O O . VAL A 1 212 ? 4.921 -7.252 -13.810 1.00 98.69 212 VAL A O 1
ATOM 1518 N N . VAL A 1 213 ? 4.566 -5.927 -15.588 1.00 98.56 213 VAL A N 1
ATOM 1519 C CA . VAL A 1 213 ? 5.041 -6.909 -16.580 1.00 98.56 213 VAL A CA 1
ATOM 1520 C C . VAL A 1 213 ? 6.481 -7.325 -16.282 1.00 98.56 213 VAL A C 1
ATOM 1522 O O . VAL A 1 213 ? 6.775 -8.517 -16.204 1.00 98.56 213 VAL A O 1
ATOM 1525 N N . ALA A 1 214 ? 7.372 -6.359 -16.047 1.00 98.31 214 ALA A N 1
ATOM 1526 C CA . ALA A 1 214 ? 8.769 -6.640 -15.731 1.00 98.31 214 ALA A CA 1
ATOM 1527 C C . ALA A 1 214 ? 8.947 -7.398 -14.401 1.00 98.31 214 ALA A C 1
ATOM 1529 O O . ALA A 1 214 ? 9.879 -8.186 -14.262 1.00 98.31 214 ALA A O 1
ATOM 1530 N N . ALA A 1 215 ? 8.059 -7.191 -13.425 1.00 97.75 215 ALA A N 1
ATOM 1531 C CA . ALA A 1 215 ? 8.071 -7.917 -12.157 1.00 97.75 215 ALA A CA 1
ATOM 1532 C C . ALA A 1 215 ? 7.602 -9.374 -12.270 1.00 97.75 215 ALA A C 1
ATOM 1534 O O . ALA A 1 215 ? 7.996 -10.195 -11.433 1.00 97.75 215 ALA A O 1
ATOM 1535 N N . LEU A 1 216 ? 6.771 -9.689 -13.269 1.00 96.81 216 LEU A N 1
ATOM 1536 C CA . LEU A 1 216 ? 6.231 -11.029 -13.511 1.00 96.81 216 LEU A CA 1
ATOM 1537 C C . LEU A 1 216 ? 7.115 -11.892 -14.420 1.00 96.81 216 LEU A C 1
ATOM 1539 O O . LEU A 1 216 ? 7.045 -13.118 -14.304 1.00 96.81 216 LEU A O 1
ATOM 1543 N N . ALA A 1 217 ? 7.938 -11.270 -15.269 1.00 91.38 217 ALA A N 1
ATOM 1544 C CA . ALA A 1 217 ? 8.973 -11.945 -16.056 1.00 91.38 217 ALA A CA 1
ATOM 1545 C C . ALA A 1 217 ? 9.961 -12.724 -15.165 1.00 91.38 217 ALA A C 1
ATOM 1547 O O . ALA A 1 217 ? 10.420 -13.798 -15.603 1.00 91.38 217 ALA A O 1
#

Sequence (217 aa):
MSPASIAEAAALAVAAGARDVRVHPRTPCGAESLSPRVLAPVLTAVRAAVAVPVGVTASASAEPDPGLRVERVRSWAVLAEPPDHASVDWHEPGAEEVAAALLERGVGVEAGVRSGTDGPARFARSPLASRVLRVRAEVADPDPATAGATARALLGSLDVPSGVPVLLHGVDGGTWPVLRLARRLGLGTRIGLADTLLLPDGTRARSNAELVVAALA

Secondary structure (DSSP, 8-state):
--HHHHHHHHHHHHHTT-SSEEE--B-TTS-B---HHHHHHHHHHHHHH--S-EEEE-STTT--SHHHHHHHHHHGGG-SS--SEEEEETTSTTHHHHHHHHHHTTPEEEEEEETTSSHHHHHHT-TTGGGSSEEEEEE----TTTHHHHHHHHHHH----TT--EEEEE-GGGHHHHHHHHHHTT-EE--STTT-SB-TTSPBPS-HHHHHHHHH-

Foldseek 3Di:
DFLLVLLVQLLLQVVLPDQEDEDFQADPVGQGALALVRPQSNVVSNVVRDDHAYEYELECSHPVDLVVSLVSLLNCVPRPDDGQAYEFEQLHPNRLSNCVSCVVVNRAYAYEYEQPGCSQVSLLPHPCLVVHQAYEYEQADQACVCSLVSLVVSVVSHDHDPPHAYEYAYAENSGVSGLVVCVVVVGHYDDFVVRYQAAPVRHGDPGRSSRSNSSVD

pLDDT: mean 97.03, std 2.36, range [81.06, 98.81]